Protein AF-0000000073401119 (afdb_homodimer)

InterPro domains:
  IPR003615 HNH nuclease [PF13391] (64-116)

Solvent-accessible surface area (backbone atoms only — not comparable to full-atom values): 19455 Å² total; per-residue (Å²): 120,68,68,62,48,52,55,50,47,50,52,47,48,56,56,62,57,44,30,60,48,47,26,49,52,43,51,62,69,41,68,82,50,68,68,84,44,72,36,33,42,51,47,51,49,51,55,44,48,53,55,39,34,54,54,35,37,60,74,48,66,45,24,15,48,54,76,56,44,67,51,68,92,54,50,35,70,35,54,47,49,47,64,90,75,42,90,43,60,58,57,58,32,25,57,52,31,44,47,36,21,43,40,44,57,37,49,34,43,73,71,5,42,27,49,49,48,80,77,16,42,63,41,73,24,73,76,55,51,69,68,46,38,59,69,65,59,67,51,90,78,37,32,37,69,84,63,48,80,75,29,35,67,28,39,52,47,23,56,73,74,48,34,45,64,63,67,65,67,65,61,61,61,64,64,60,63,71,78,109,120,67,68,62,48,51,54,50,48,48,52,48,49,56,55,61,57,46,28,61,47,47,26,48,52,41,50,62,69,41,68,82,51,66,67,85,44,72,35,32,41,52,46,52,49,50,56,44,47,53,54,40,35,54,52,36,36,61,75,47,66,45,24,15,48,53,78,56,44,65,50,68,92,54,52,34,72,36,52,47,48,48,65,88,74,41,88,43,63,59,55,57,31,25,55,50,30,43,47,36,22,42,40,44,56,38,51,35,42,72,69,6,42,28,47,48,47,80,76,17,42,63,39,73,24,73,77,55,50,68,68,46,38,59,69,67,60,67,53,89,78,37,33,36,68,84,64,49,79,74,28,35,67,28,38,52,47,24,57,72,74,48,34,43,65,64,64,66,68,68,63,62,64,65,62,62,63,69,79,109

Organism: Burkholderia thailandensis (strain ATCC 700388 / DSM 13276 / CCUG 48851 / CIP 106301 / E264) (NCBI:txid271848)

Radius of gyration: 23.49 Å; Cα contacts (8 Å, |Δi|>4): 505; chains: 2; bounding box: 48×77×74 Å

Structure (mmCIF, N/CA/C/O backbone):
data_AF-0000000073401119-model_v1
#
loop_
_entity.id
_entity.type
_entity.pdbx_description
1 polymer 'HNH nuclease domain-containing protein'
#
loop_
_atom_site.group_PDB
_atom_site.id
_atom_site.type_symbol
_atom_site.label_atom_id
_atom_site.label_alt_id
_atom_site.label_comp_id
_atom_site.label_asym_id
_atom_site.label_entity_id
_atom_site.label_seq_id
_atom_site.pdbx_PDB_ins_code
_atom_site.Cartn_x
_atom_site.Cartn_y
_atom_site.Cartn_z
_atom_site.occupancy
_atom_site.B_iso_or_equiv
_atom_site.auth_seq_id
_atom_site.auth_comp_id
_atom_site.auth_asym_id
_atom_site.auth_atom_id
_atom_site.pdbx_PDB_model_num
ATOM 1 N N . MET A 1 1 ? -17.547 -21.125 -34.531 1 36.72 1 MET A N 1
ATOM 2 C CA . MET A 1 1 ? -16.656 -22.031 -33.812 1 36.72 1 MET A CA 1
ATOM 3 C C . MET A 1 1 ? -15.195 -21.594 -33.969 1 36.72 1 MET A C 1
ATOM 5 O O . MET A 1 1 ? -14.391 -21.75 -33.062 1 36.72 1 MET A O 1
ATOM 9 N N . ASP A 1 2 ? -14.789 -21.016 -35.125 1 44.19 2 ASP A N 1
ATOM 10 C CA . ASP A 1 2 ? -13.422 -20.703 -35.531 1 44.19 2 ASP A CA 1
ATOM 11 C C . ASP A 1 2 ? -12.953 -19.391 -34.875 1 44.19 2 ASP A C 1
ATOM 13 O O . ASP A 1 2 ? -11.773 -19.25 -34.562 1 44.19 2 ASP A O 1
ATOM 17 N N . GLN A 1 3 ? -13.859 -18.422 -34.781 1 43.97 3 GLN A N 1
ATOM 18 C CA . GLN A 1 3 ? -13.438 -17.109 -34.281 1 43.97 3 GLN A CA 1
ATOM 19 C C . GLN A 1 3 ? -13.156 -17.172 -32.781 1 43.97 3 GLN A C 1
ATOM 21 O O . GLN A 1 3 ? -12.359 -16.391 -32.25 1 43.97 3 GLN A O 1
ATOM 26 N N . LEU A 1 4 ? -13.898 -18 -32.031 1 45.75 4 LEU A N 1
ATOM 27 C CA . LEU A 1 4 ? -13.664 -18.156 -30.594 1 45.75 4 LEU A CA 1
ATOM 28 C C . LEU A 1 4 ? -12.297 -18.797 -30.328 1 45.75 4 LEU A C 1
ATOM 30 O O . LEU A 1 4 ? -11.594 -18.406 -29.391 1 45.75 4 LEU A O 1
ATOM 34 N N . TYR A 1 5 ? -11.875 -19.719 -31.219 1 39.62 5 TYR A N 1
ATOM 35 C CA . TYR A 1 5 ? -10.57 -20.344 -31.047 1 39.62 5 TYR A CA 1
ATOM 36 C C . TYR A 1 5 ? -9.445 -19.344 -31.266 1 39.62 5 TYR A C 1
ATOM 38 O O . TYR A 1 5 ? -8.453 -19.359 -30.531 1 39.62 5 TYR A O 1
ATOM 46 N N . VAL A 1 6 ? -9.594 -18.406 -32.188 1 42.5 6 VAL A N 1
ATOM 47 C CA . VAL A 1 6 ? -8.516 -17.469 -32.469 1 42.5 6 VAL A CA 1
ATOM 48 C C . VAL A 1 6 ? -8.359 -16.516 -31.266 1 42.5 6 VAL A C 1
ATOM 50 O O . VAL A 1 6 ? -7.246 -16.109 -30.938 1 42.5 6 VAL A O 1
ATOM 53 N N . VAL A 1 7 ? -9.461 -16.125 -30.656 1 42.22 7 VAL A N 1
ATOM 54 C CA . VAL A 1 7 ? -9.359 -15.242 -29.484 1 42.22 7 VAL A CA 1
ATOM 55 C C . VAL A 1 7 ? -8.766 -16.016 -28.312 1 42.22 7 VAL A C 1
ATOM 57 O O . VAL A 1 7 ? -7.941 -15.477 -27.562 1 42.22 7 VAL A O 1
ATOM 60 N N . LEU A 1 8 ? -9.086 -17.266 -28.156 1 44.5 8 LEU A N 1
ATOM 61 C CA . LEU A 1 8 ? -8.477 -18.078 -27.109 1 44.5 8 LEU A CA 1
ATOM 62 C C . LEU A 1 8 ? -6.988 -18.297 -27.375 1 44.5 8 LEU A C 1
ATOM 64 O O . LEU A 1 8 ? -6.176 -18.281 -26.453 1 44.5 8 LEU A O 1
ATOM 68 N N . GLN A 1 9 ? -6.668 -18.562 -28.625 1 41.59 9 GLN A N 1
ATOM 69 C CA . GLN A 1 9 ? -5.258 -18.766 -28.953 1 41.59 9 GLN A CA 1
ATOM 70 C C . GLN A 1 9 ? -4.457 -17.484 -28.781 1 41.59 9 GLN A C 1
ATOM 72 O O . GLN A 1 9 ? -3.287 -17.516 -28.391 1 41.59 9 GLN A O 1
ATOM 77 N N . ARG A 1 10 ? -5.023 -16.344 -29.188 1 39.09 10 ARG A N 1
ATOM 78 C CA . ARG A 1 10 ? -4.293 -15.094 -28.953 1 39.09 10 ARG A CA 1
ATOM 79 C C . ARG A 1 10 ? -4.176 -14.789 -27.469 1 39.09 10 ARG A C 1
ATOM 81 O O . ARG A 1 10 ? -3.203 -14.18 -27.031 1 39.09 10 ARG A O 1
ATOM 88 N N . ALA A 1 11 ? -5.195 -15.094 -26.688 1 40.88 11 ALA A N 1
ATOM 89 C CA . ALA A 1 11 ? -5.098 -14.969 -25.234 1 40.88 11 ALA A CA 1
ATOM 90 C C . ALA A 1 11 ? -4.043 -15.922 -24.688 1 40.88 11 ALA A C 1
ATOM 92 O O . ALA A 1 11 ? -3.287 -15.562 -23.781 1 40.88 11 ALA A O 1
ATOM 93 N N . SER A 1 12 ? -4.043 -17.141 -25.141 1 41.66 12 SER A N 1
ATOM 94 C CA . SER A 1 12 ? -3.002 -18.078 -24.719 1 41.66 12 SER A CA 1
ATOM 95 C C . SER A 1 12 ? -1.634 -17.656 -25.25 1 41.66 12 SER A C 1
ATOM 97 O O . SER A 1 12 ? -0.625 -17.812 -24.547 1 41.66 12 SER A O 1
ATOM 99 N N . ALA A 1 13 ? -1.524 -17.266 -26.516 1 39.38 13 ALA A N 1
ATOM 100 C CA . ALA A 1 13 ? -0.247 -16.844 -27.094 1 39.38 13 ALA A CA 1
ATOM 101 C C . ALA A 1 13 ? 0.264 -15.57 -26.422 1 39.38 13 ALA A C 1
ATOM 103 O O . ALA A 1 13 ? 1.468 -15.422 -26.203 1 39.38 13 ALA A O 1
ATOM 104 N N . ILE A 1 14 ? -0.545 -14.594 -26.219 1 40.41 14 ILE A N 1
ATOM 105 C CA . ILE A 1 14 ? -0.136 -13.406 -25.469 1 40.41 14 ILE A CA 1
ATOM 106 C C . ILE A 1 14 ? 0.198 -13.797 -24.031 1 40.41 14 ILE A C 1
ATOM 108 O O . ILE A 1 14 ? 1.109 -13.227 -23.422 1 40.41 14 ILE A O 1
ATOM 112 N N . ALA A 1 15 ? -0.431 -14.742 -23.406 1 43.03 15 ALA A N 1
ATOM 113 C CA . ALA A 1 15 ? -0.178 -15.227 -22.062 1 43.03 15 ALA A CA 1
ATOM 114 C C . ALA A 1 15 ? 1.21 -15.852 -21.953 1 43.03 15 ALA A C 1
ATOM 116 O O . ALA A 1 15 ? 1.909 -15.664 -20.953 1 43.03 15 ALA A O 1
ATOM 117 N N . ARG A 1 16 ? 1.514 -16.844 -22.781 1 44.09 16 ARG A N 1
ATOM 118 C CA . ARG A 1 16 ? 2.754 -17.609 -22.641 1 44.09 16 ARG A CA 1
ATOM 119 C C . ARG A 1 16 ? 3.949 -16.781 -23.125 1 44.09 16 ARG A C 1
ATOM 121 O O . ARG A 1 16 ? 5.09 -17.078 -22.766 1 44.09 16 ARG A O 1
ATOM 128 N N . THR A 1 17 ? 3.832 -16.062 -24.25 1 46.34 17 THR A N 1
ATOM 129 C CA . THR A 1 17 ? 4.977 -15.391 -24.844 1 46.34 17 THR A CA 1
ATOM 130 C C . THR A 1 17 ? 5.402 -14.195 -24 1 46.34 17 THR A C 1
ATOM 132 O O . THR A 1 17 ? 6.527 -13.703 -24.125 1 46.34 17 THR A O 1
ATOM 135 N N . VAL A 1 18 ? 4.547 -13.672 -23.062 1 50.66 18 VAL A N 1
ATOM 136 C CA . VAL A 1 18 ? 4.723 -12.453 -22.297 1 50.66 18 VAL A CA 1
ATOM 137 C C . VAL A 1 18 ? 5.688 -12.711 -21.141 1 50.66 18 VAL A C 1
ATOM 139 O O . VAL A 1 18 ? 6.551 -11.875 -20.844 1 50.66 18 VAL A O 1
ATOM 142 N N . PRO A 1 19 ? 5.594 -13.922 -20.5 1 54.94 19 PRO A N 1
ATOM 143 C CA . PRO A 1 19 ? 6.508 -14.078 -19.375 1 54.94 19 PRO A CA 1
ATOM 144 C C . PRO A 1 19 ? 7.977 -14.055 -19.781 1 54.94 19 PRO A C 1
ATOM 146 O O . PRO A 1 19 ? 8.797 -13.406 -19.125 1 54.94 19 PRO A O 1
ATOM 149 N N . ASN A 1 20 ? 8.336 -14.688 -20.906 1 63.94 20 ASN A N 1
ATOM 150 C CA . ASN A 1 20 ? 9.734 -14.742 -21.312 1 63.94 20 ASN A CA 1
ATOM 151 C C . ASN A 1 20 ? 10.234 -13.383 -21.797 1 63.94 20 ASN A C 1
ATOM 153 O O . ASN A 1 20 ? 11.367 -12.992 -21.516 1 63.94 20 ASN A O 1
ATOM 157 N N . ARG A 1 21 ? 9.297 -12.648 -22.203 1 79.44 21 ARG A N 1
ATOM 158 C CA . ARG A 1 21 ? 9.695 -11.359 -22.734 1 79.44 21 ARG A CA 1
ATOM 159 C C . ARG A 1 21 ? 9.977 -10.359 -21.625 1 79.44 21 ARG A C 1
ATOM 161 O O . ARG A 1 21 ? 10.969 -9.625 -21.672 1 79.44 21 ARG A O 1
ATOM 168 N N . VAL A 1 22 ? 9.234 -10.422 -20.578 1 89.25 22 VAL A N 1
ATOM 169 C CA . VAL A 1 22 ? 9.414 -9.484 -19.469 1 89.25 22 VAL A CA 1
ATOM 170 C C . VAL A 1 22 ? 10.727 -9.773 -18.75 1 89.25 22 VAL A C 1
ATOM 172 O O . VAL A 1 22 ? 11.484 -8.859 -18.438 1 89.25 22 VAL A O 1
ATOM 175 N N . ALA A 1 23 ? 10.938 -11 -18.578 1 91.25 23 ALA A N 1
ATOM 176 C CA . ALA A 1 23 ? 12.188 -11.391 -17.906 1 91.25 23 ALA A CA 1
ATOM 177 C C . ALA A 1 23 ? 13.398 -11 -18.75 1 91.25 23 ALA A C 1
ATOM 179 O O . ALA A 1 23 ? 14.414 -10.555 -18.203 1 91.25 23 ALA A O 1
ATOM 180 N N . ASP A 1 24 ? 13.273 -11.148 -19.984 1 90.25 24 ASP A N 1
ATOM 181 C CA . ASP A 1 24 ? 14.359 -10.758 -20.875 1 90.25 24 ASP A CA 1
ATOM 182 C C . ASP A 1 24 ? 14.586 -9.25 -20.844 1 90.25 24 ASP A C 1
ATOM 184 O O . ASP A 1 24 ? 15.734 -8.797 -20.781 1 90.25 24 ASP A O 1
ATOM 188 N N . GLN A 1 25 ? 13.539 -8.539 -20.906 1 89.62 25 GLN A N 1
ATOM 189 C CA . GLN A 1 25 ? 13.633 -7.086 -20.797 1 89.62 25 GLN A CA 1
ATOM 190 C C . GLN A 1 25 ? 14.305 -6.676 -19.484 1 89.62 25 GLN A C 1
ATOM 192 O O . GLN A 1 25 ? 15.141 -5.773 -19.469 1 89.62 25 GLN A O 1
ATOM 197 N N . PHE A 1 26 ? 13.953 -7.324 -18.5 1 91.88 26 PHE A N 1
ATOM 198 C CA . PHE A 1 26 ? 14.516 -7.043 -17.188 1 91.88 26 PHE A CA 1
ATOM 199 C C . PHE A 1 26 ? 16 -7.355 -17.156 1 91.88 26 PHE A C 1
ATOM 201 O O . PHE A 1 26 ? 16.797 -6.555 -16.656 1 91.88 26 PHE A O 1
ATOM 208 N N . ARG A 1 27 ? 16.359 -8.469 -17.672 1 91.06 27 ARG A N 1
ATOM 209 C CA . ARG A 1 27 ? 17.766 -8.844 -17.703 1 91.06 27 ARG A CA 1
ATOM 210 C C . ARG A 1 27 ? 18.594 -7.828 -18.5 1 91.06 27 ARG A C 1
ATOM 212 O O . ARG A 1 27 ? 19.688 -7.465 -18.094 1 91.06 27 ARG A O 1
ATOM 219 N N . ARG A 1 28 ? 18.062 -7.367 -19.516 1 90 28 ARG A N 1
ATOM 220 C CA . ARG A 1 28 ? 18.734 -6.344 -20.312 1 90 28 ARG A CA 1
ATOM 221 C C . ARG A 1 28 ? 18.844 -5.039 -19.547 1 90 28 ARG A C 1
ATOM 223 O O . ARG A 1 28 ? 19.891 -4.398 -19.547 1 90 28 ARG A O 1
ATOM 230 N N . ALA A 1 29 ? 17.812 -4.66 -18.875 1 86.75 29 ALA A N 1
ATOM 231 C CA . ALA A 1 29 ? 17.766 -3.398 -18.141 1 86.75 29 ALA A CA 1
ATOM 232 C C . ALA A 1 29 ? 18.734 -3.418 -16.953 1 86.75 29 ALA A C 1
ATOM 234 O O . ALA A 1 29 ? 19.297 -2.387 -16.594 1 86.75 29 ALA A O 1
ATOM 235 N N . LYS A 1 30 ? 18.875 -4.609 -16.406 1 87.25 30 LYS A N 1
ATOM 236 C CA . LYS A 1 30 ? 19.672 -4.645 -15.18 1 87.25 30 LYS A CA 1
ATOM 237 C C . LYS A 1 30 ? 21.141 -4.969 -15.5 1 87.25 30 LYS A C 1
ATOM 239 O O . LYS A 1 30 ? 21.984 -4.922 -14.609 1 87.25 30 LYS A O 1
ATOM 244 N N . LYS A 1 31 ? 21.406 -5.367 -16.656 1 84.81 31 LYS A N 1
ATOM 245 C CA . LYS A 1 31 ? 22.734 -5.805 -17.047 1 84.81 31 LYS A CA 1
ATOM 246 C C . LYS A 1 31 ? 23.797 -4.805 -16.609 1 84.81 31 LYS A C 1
ATOM 248 O O . LYS A 1 31 ? 24.891 -5.195 -16.172 1 84.81 31 LYS A O 1
ATOM 253 N N . HIS A 1 32 ? 23.516 -3.584 -16.562 1 83.12 32 HIS A N 1
ATOM 254 C CA . HIS A 1 32 ? 24.531 -2.59 -16.25 1 83.12 32 HIS A CA 1
ATOM 255 C C . HIS A 1 32 ? 24.328 -2.002 -14.867 1 83.12 32 HIS A C 1
ATOM 257 O O . HIS A 1 32 ? 24.969 -1.015 -14.5 1 83.12 32 HIS A O 1
ATOM 263 N N . LEU A 1 33 ? 23.453 -2.562 -14.141 1 83.06 33 LEU A N 1
ATOM 264 C CA . LEU A 1 33 ? 23.203 -2.062 -12.789 1 83.06 33 LEU A CA 1
ATOM 265 C C . LEU A 1 33 ? 23.922 -2.914 -11.75 1 83.06 33 LEU A C 1
ATOM 267 O O . LEU A 1 33 ? 23.688 -4.121 -11.656 1 83.06 33 LEU A O 1
ATOM 271 N N . PRO A 1 34 ? 24.875 -2.307 -11.102 1 78.88 34 PRO A N 1
ATOM 272 C CA . PRO A 1 34 ? 25.516 -3.08 -10.031 1 78.88 34 PRO A CA 1
ATOM 273 C C . PRO A 1 34 ? 24.516 -3.555 -8.977 1 78.88 34 PRO A C 1
ATOM 275 O O . PRO A 1 34 ? 23.469 -2.938 -8.797 1 78.88 34 PRO A O 1
ATOM 278 N N . GLN A 1 35 ? 24.75 -4.742 -8.367 1 83.06 35 GLN A N 1
ATOM 279 C CA . GLN A 1 35 ? 23.859 -5.328 -7.379 1 83.06 35 GLN A CA 1
ATOM 280 C C . GLN A 1 35 ? 24.609 -5.723 -6.113 1 83.06 35 GLN A C 1
ATOM 282 O O . GLN A 1 35 ? 24.219 -6.664 -5.418 1 83.06 35 GLN A O 1
ATOM 287 N N . THR A 1 36 ? 25.578 -4.98 -5.758 1 84.38 36 THR A N 1
ATOM 288 C CA . THR A 1 36 ? 26.469 -5.359 -4.672 1 84.38 36 THR A CA 1
ATOM 289 C C . THR A 1 36 ? 26.031 -4.715 -3.359 1 84.38 36 THR A C 1
ATOM 291 O O . THR A 1 36 ? 26.219 -5.289 -2.285 1 84.38 36 THR A O 1
ATOM 294 N N . THR A 1 37 ? 25.438 -3.615 -3.492 1 83.44 37 THR A N 1
ATOM 295 C CA . THR A 1 37 ? 25.016 -2.906 -2.287 1 83.44 37 THR A CA 1
ATOM 296 C C . THR A 1 37 ? 23.5 -2.979 -2.115 1 83.44 37 THR A C 1
ATOM 298 O O . THR A 1 37 ? 22.781 -3.316 -3.055 1 83.44 37 THR A O 1
ATOM 301 N N . GLU A 1 38 ? 23.109 -2.709 -0.937 1 82.81 38 GLU A N 1
ATOM 302 C CA . GLU A 1 38 ? 21.688 -2.66 -0.661 1 82.81 38 GLU A CA 1
ATOM 303 C C . GLU A 1 38 ? 20.984 -1.619 -1.532 1 82.81 38 GLU A C 1
ATOM 305 O O . GLU A 1 38 ? 19.891 -1.863 -2.051 1 82.81 38 GLU A O 1
ATOM 310 N N . ALA A 1 39 ? 21.609 -0.519 -1.681 1 82.5 39 ALA A N 1
ATOM 311 C CA . ALA A 1 39 ? 21.047 0.556 -2.498 1 82.5 39 ALA A CA 1
ATOM 312 C C . ALA A 1 39 ? 20.828 0.097 -3.938 1 82.5 39 ALA A C 1
ATOM 314 O O . ALA A 1 39 ? 19.797 0.366 -4.535 1 82.5 39 ALA A O 1
ATOM 315 N N . GLU A 1 40 ? 21.766 -0.552 -4.465 1 84.19 40 GLU A N 1
ATOM 316 C CA . GLU A 1 40 ? 21.688 -1.028 -5.844 1 84.19 40 GLU A CA 1
ATOM 317 C C . GLU A 1 40 ? 20.609 -2.096 -5.996 1 84.19 40 GLU A C 1
ATOM 319 O O . GLU A 1 40 ? 19.891 -2.111 -6.988 1 84.19 40 GLU A O 1
ATOM 324 N N . ARG A 1 41 ? 20.469 -2.889 -5.043 1 87.12 41 ARG A N 1
ATOM 325 C CA . ARG A 1 41 ? 19.438 -3.924 -5.07 1 87.12 41 ARG A CA 1
ATOM 326 C C . ARG A 1 41 ? 18.031 -3.311 -5.066 1 87.12 41 ARG A C 1
ATOM 328 O O . ARG A 1 41 ? 17.125 -3.822 -5.727 1 87.12 41 ARG A O 1
ATOM 335 N N . LEU A 1 42 ? 17.984 -2.262 -4.371 1 86.19 42 LEU A N 1
ATOM 336 C CA . LEU A 1 42 ? 16.703 -1.563 -4.328 1 86.19 42 LEU A CA 1
ATOM 337 C C . LEU A 1 42 ? 16.344 -0.997 -5.699 1 86.19 42 LEU A C 1
ATOM 339 O O . LEU A 1 42 ? 15.188 -1.032 -6.109 1 86.19 42 LEU A O 1
ATOM 343 N N . VAL A 1 43 ? 17.281 -0.51 -6.371 1 86.75 43 VAL A N 1
ATOM 344 C CA . VAL A 1 43 ? 17.047 0.032 -7.707 1 86.75 43 VAL A CA 1
ATOM 345 C C . VAL A 1 43 ? 16.641 -1.092 -8.656 1 86.75 43 VAL A C 1
ATOM 347 O O . VAL A 1 43 ? 15.711 -0.937 -9.445 1 86.75 43 VAL A O 1
ATOM 350 N N . VAL A 1 44 ? 17.359 -2.156 -8.641 1 89.06 44 VAL A N 1
ATOM 351 C CA . VAL A 1 44 ? 17.062 -3.305 -9.492 1 89.06 44 VAL A CA 1
ATOM 352 C C . VAL A 1 44 ? 15.641 -3.793 -9.242 1 89.06 44 VAL A C 1
ATOM 354 O O . VAL A 1 44 ? 14.898 -4.086 -10.18 1 89.06 44 VAL A O 1
ATOM 357 N N . GLN A 1 45 ? 15.273 -3.869 -8 1 89.81 45 GLN A N 1
ATOM 358 C CA . GLN A 1 45 ? 13.922 -4.305 -7.656 1 89.81 45 GLN A CA 1
ATOM 359 C C . GLN A 1 45 ? 12.875 -3.355 -8.227 1 89.81 45 GLN A C 1
ATOM 361 O O . GLN A 1 45 ? 11.82 -3.793 -8.688 1 89.81 45 GLN A O 1
ATOM 366 N N . ARG A 1 46 ? 13.125 -2.094 -8.156 1 88.12 46 ARG A N 1
ATOM 367 C CA . ARG A 1 46 ? 12.188 -1.113 -8.688 1 88.12 46 ARG A CA 1
ATOM 368 C C . ARG A 1 46 ? 12 -1.291 -10.195 1 88.12 46 ARG A C 1
ATOM 370 O O . ARG A 1 46 ? 10.875 -1.256 -10.695 1 88.12 46 ARG A O 1
ATOM 377 N N . VAL A 1 47 ? 13.07 -1.507 -10.93 1 89.31 47 VAL A N 1
ATOM 378 C CA . VAL A 1 47 ? 13.008 -1.729 -12.367 1 89.31 47 VAL A CA 1
ATOM 379 C C . VAL A 1 47 ? 12.18 -2.979 -12.664 1 89.31 47 VAL A C 1
ATOM 381 O O . VAL A 1 47 ? 11.312 -2.959 -13.539 1 89.31 47 VAL A O 1
ATOM 384 N N . GLY A 1 48 ? 12.469 -4.012 -11.977 1 92.56 48 GLY A N 1
ATOM 385 C CA . GLY A 1 48 ? 11.711 -5.246 -12.141 1 92.56 48 GLY A CA 1
ATOM 386 C C . GLY A 1 48 ? 10.234 -5.078 -11.867 1 92.56 48 GLY A C 1
ATOM 387 O O . GLY A 1 48 ? 9.391 -5.594 -12.609 1 92.56 48 GLY A O 1
ATOM 388 N N . GLN A 1 49 ? 9.992 -4.305 -10.773 1 92.81 49 GLN A N 1
ATOM 389 C CA . GLN A 1 49 ? 8.602 -4.09 -10.375 1 92.81 49 GLN A CA 1
ATOM 390 C C . GLN A 1 49 ? 7.828 -3.346 -11.453 1 92.81 49 GLN A C 1
ATOM 392 O O . GLN A 1 49 ? 6.66 -3.65 -11.711 1 92.81 49 GLN A O 1
ATOM 397 N N . ASP A 1 50 ? 8.453 -2.406 -12.109 1 92.69 50 ASP A N 1
ATOM 398 C CA . ASP A 1 50 ? 7.789 -1.642 -13.156 1 92.69 50 ASP A CA 1
ATOM 399 C C . ASP A 1 50 ? 7.418 -2.535 -14.336 1 92.69 50 ASP A C 1
ATOM 401 O O . ASP A 1 50 ? 6.285 -2.5 -14.82 1 92.69 50 ASP A O 1
ATOM 405 N N . LEU A 1 51 ? 8.328 -3.305 -14.797 1 92.62 51 LEU A N 1
ATOM 406 C CA . LEU A 1 51 ? 8.078 -4.234 -15.891 1 92.62 51 LEU A CA 1
ATOM 407 C C . LEU A 1 51 ? 7.027 -5.266 -15.508 1 92.62 51 LEU A C 1
ATOM 409 O O . LEU A 1 51 ? 6.121 -5.559 -16.281 1 92.62 51 LEU A O 1
ATOM 413 N N . TYR A 1 52 ? 7.176 -5.777 -14.32 1 95.31 52 TYR A N 1
ATOM 414 C CA . TYR A 1 52 ? 6.273 -6.773 -13.758 1 95.31 52 TYR A CA 1
ATOM 415 C C . TYR A 1 52 ? 4.855 -6.23 -13.656 1 95.31 52 TYR A C 1
ATOM 417 O O . TYR A 1 52 ? 3.896 -6.906 -14.039 1 95.31 52 TYR A O 1
ATOM 425 N N . ARG A 1 53 ? 4.723 -5.051 -13.18 1 97.06 53 ARG A N 1
ATOM 426 C CA . ARG A 1 53 ? 3.41 -4.426 -13.047 1 97.06 53 ARG A CA 1
ATOM 427 C C . ARG A 1 53 ? 2.746 -4.246 -14.406 1 97.06 53 ARG A C 1
ATOM 429 O O . ARG A 1 53 ? 1.557 -4.531 -14.562 1 97.06 53 ARG A O 1
ATOM 436 N N . SER A 1 54 ? 3.453 -3.768 -15.344 1 95.56 54 SER A N 1
ATOM 437 C CA . SER A 1 54 ? 2.9 -3.58 -16.688 1 95.56 54 SER A CA 1
ATOM 438 C C . SER A 1 54 ? 2.359 -4.891 -17.25 1 95.56 54 SER A C 1
ATOM 440 O O . SER A 1 54 ? 1.251 -4.926 -17.781 1 95.56 54 SER A O 1
ATOM 442 N N . ALA A 1 55 ? 3.104 -5.926 -17.109 1 95.44 55 ALA A N 1
ATOM 443 C CA . ALA A 1 55 ? 2.684 -7.238 -17.594 1 95.44 55 ALA A CA 1
ATOM 444 C C . ALA A 1 55 ? 1.418 -7.707 -16.875 1 95.44 55 ALA A C 1
ATOM 446 O O . ALA A 1 55 ? 0.508 -8.25 -17.5 1 95.44 55 ALA A O 1
ATOM 447 N N . LEU A 1 56 ? 1.33 -7.492 -15.602 1 97 56 LEU A N 1
ATOM 448 C CA . LEU A 1 56 ? 0.168 -7.914 -14.828 1 97 56 LEU A CA 1
ATOM 449 C C . LEU A 1 56 ? -1.062 -7.094 -15.203 1 97 56 LEU A C 1
ATOM 451 O O . LEU A 1 56 ? -2.18 -7.613 -15.219 1 97 56 LEU A O 1
ATOM 455 N N . MET A 1 57 ? -0.851 -5.82 -15.422 1 97.5 57 MET A N 1
ATOM 456 C CA . MET A 1 57 ? -1.948 -4.965 -15.859 1 97.5 57 MET A CA 1
ATOM 457 C C . MET A 1 57 ? -2.582 -5.508 -17.141 1 97.5 57 MET A C 1
ATOM 459 O O . MET A 1 57 ? -3.807 -5.539 -17.266 1 97.5 57 MET A O 1
ATOM 463 N N . ASP A 1 58 ? -1.722 -5.945 -18.016 1 95.75 58 ASP A N 1
ATOM 464 C CA . ASP A 1 58 ? -2.215 -6.523 -19.266 1 95.75 58 ASP A CA 1
ATOM 465 C C . ASP A 1 58 ? -2.916 -7.855 -19.016 1 95.75 58 ASP A C 1
ATOM 467 O O . ASP A 1 58 ? -4.031 -8.078 -19.484 1 95.75 58 ASP A O 1
ATOM 471 N N . TYR A 1 59 ? -2.344 -8.688 -18.234 1 95.75 59 TYR A N 1
ATOM 472 C CA . TYR A 1 59 ? -2.855 -10.031 -18.016 1 95.75 59 TYR A CA 1
ATOM 473 C C . TYR A 1 59 ? -4.223 -9.992 -17.344 1 95.75 59 TYR A C 1
ATOM 475 O O . TYR A 1 59 ? -5.137 -10.719 -17.734 1 95.75 59 TYR A O 1
ATOM 483 N N . TRP A 1 60 ? -4.309 -9.117 -16.406 1 97.25 60 TRP A N 1
ATOM 484 C CA . TRP A 1 60 ? -5.543 -9.055 -15.633 1 97.25 60 TRP A CA 1
ATOM 485 C C . TRP A 1 60 ? -6.449 -7.941 -16.141 1 97.25 60 TRP A C 1
ATOM 487 O O . TRP A 1 60 ? -7.379 -7.523 -15.445 1 97.25 60 TRP A O 1
ATOM 497 N N . GLN A 1 61 ? -6.078 -7.359 -17.234 1 96.69 61 GLN A N 1
ATOM 498 C CA . GLN A 1 61 ? -6.895 -6.395 -17.969 1 96.69 61 GLN A CA 1
ATOM 499 C C . GLN A 1 61 ? -7.18 -5.16 -17.109 1 96.69 61 GLN A C 1
ATOM 501 O O . GLN A 1 61 ? -8.297 -4.637 -17.109 1 96.69 61 GLN A O 1
ATOM 506 N N . GLY A 1 62 ? -6.281 -4.852 -16.297 1 97.5 62 GLY A N 1
ATOM 507 C CA . GLY A 1 62 ? -6.352 -3.611 -15.539 1 97.5 62 GLY A CA 1
ATOM 508 C C . GLY A 1 62 ? -7.371 -3.652 -14.414 1 97.5 62 GLY A C 1
ATOM 509 O O . GLY A 1 62 ? -7.93 -2.621 -14.039 1 97.5 62 GLY A O 1
ATOM 510 N N . ARG A 1 63 ? -7.648 -4.852 -13.938 1 98 63 ARG A N 1
ATOM 511 C CA . ARG A 1 63 ? -8.641 -4.984 -12.875 1 98 63 ARG A CA 1
ATOM 512 C C . ARG A 1 63 ? -8.125 -5.867 -11.75 1 98 63 ARG A C 1
ATOM 514 O O . ARG A 1 63 ? -7.43 -6.855 -11.992 1 98 63 ARG A O 1
ATOM 521 N N . CYS A 1 64 ? -8.484 -5.473 -10.57 1 98.5 64 CYS A N 1
ATOM 522 C CA . CYS A 1 64 ? -8.25 -6.395 -9.461 1 98.5 64 CYS A CA 1
ATOM 523 C C . CYS A 1 64 ? -8.945 -7.727 -9.703 1 98.5 64 CYS A C 1
ATOM 525 O O . CYS A 1 64 ? -10.156 -7.766 -9.945 1 98.5 64 CYS A O 1
ATOM 527 N N . CYS A 1 65 ? -8.273 -8.797 -9.539 1 98.31 65 CYS A N 1
ATOM 528 C CA . CYS A 1 65 ? -8.828 -10.102 -9.891 1 98.31 65 CYS A CA 1
ATOM 529 C C . CYS A 1 65 ? -9.719 -10.633 -8.773 1 98.31 65 CYS A C 1
ATOM 531 O O . CYS A 1 65 ? -10.336 -11.688 -8.922 1 98.31 65 CYS A O 1
ATOM 533 N N . VAL A 1 66 ? -9.859 -9.891 -7.637 1 98.38 66 VAL A N 1
ATOM 534 C CA . VAL A 1 66 ? -10.688 -10.32 -6.512 1 98.38 66 VAL A CA 1
ATOM 535 C C . VAL A 1 66 ? -11.922 -9.43 -6.418 1 98.38 66 VAL A C 1
ATOM 537 O O . VAL A 1 66 ? -13.055 -9.922 -6.426 1 98.38 66 VAL A O 1
ATOM 540 N N . THR A 1 67 ? -11.711 -8.125 -6.449 1 97.62 67 THR A N 1
ATOM 541 C CA . THR A 1 67 ? -12.805 -7.207 -6.148 1 97.62 67 THR A CA 1
ATOM 542 C C . THR A 1 67 ? -13.375 -6.609 -7.434 1 97.62 67 THR A C 1
ATOM 544 O O . THR A 1 67 ? -14.477 -6.051 -7.426 1 97.62 67 THR A O 1
ATOM 547 N N . GLY A 1 68 ? -12.57 -6.609 -8.508 1 97.44 68 GLY A N 1
ATOM 548 C CA . GLY A 1 68 ? -12.977 -5.984 -9.75 1 97.44 68 GLY A CA 1
ATOM 549 C C . GLY A 1 68 ? -12.617 -4.516 -9.828 1 97.44 68 GLY A C 1
ATOM 550 O O . GLY A 1 68 ? -12.914 -3.848 -10.82 1 97.44 68 GLY A O 1
ATOM 551 N N . LEU A 1 69 ? -11.938 -3.959 -8.828 1 98.31 69 LEU A N 1
ATOM 552 C CA . LEU A 1 69 ? -11.492 -2.568 -8.859 1 98.31 69 LEU A CA 1
ATOM 553 C C . LEU A 1 69 ? -10.75 -2.26 -10.156 1 98.31 69 LEU A C 1
ATOM 555 O O . LEU A 1 69 ? -9.844 -2.996 -10.547 1 98.31 69 LEU A O 1
ATOM 559 N N . ALA A 1 70 ? -11.188 -1.193 -10.805 1 98.12 70 ALA A N 1
ATOM 560 C CA . ALA A 1 70 ? -10.625 -0.853 -12.109 1 98.12 70 ALA A CA 1
ATOM 561 C C . ALA A 1 70 ? -10.125 0.589 -12.133 1 98.12 70 ALA A C 1
ATOM 563 O O . ALA A 1 70 ? -10.477 1.359 -13.031 1 98.12 70 ALA A O 1
ATOM 564 N N . VAL A 1 71 ? -9.367 0.978 -11.211 1 98.19 71 VAL A N 1
ATOM 565 C CA . VAL A 1 71 ? -8.641 2.24 -11.148 1 98.19 71 VAL A CA 1
ATOM 566 C C . VAL A 1 71 ? -7.137 1.968 -11.148 1 98.19 71 VAL A C 1
ATOM 568 O O . VAL A 1 71 ? -6.555 1.659 -10.109 1 98.19 71 VAL A O 1
ATOM 571 N N . PRO A 1 72 ? -6.488 2.104 -12.266 1 97.81 72 PRO A N 1
ATOM 572 C CA . PRO A 1 72 ? -5.113 1.629 -12.445 1 97.81 72 PRO A CA 1
ATOM 573 C C . PRO A 1 72 ? -4.168 2.129 -11.359 1 97.81 72 PRO A C 1
ATOM 575 O O . PRO A 1 72 ? -3.371 1.353 -10.82 1 97.81 72 PRO A O 1
ATOM 578 N N . GLY A 1 73 ? -4.289 3.383 -11.016 1 97.06 73 GLY A N 1
ATOM 579 C CA . GLY A 1 73 ? -3.383 3.967 -10.039 1 97.06 73 GLY A CA 1
ATOM 580 C C . GLY A 1 73 ? -3.516 3.35 -8.656 1 97.06 73 GLY A C 1
ATOM 581 O O . GLY A 1 73 ? -2.613 3.473 -7.824 1 97.06 73 GLY A O 1
ATOM 582 N N . LEU A 1 74 ? -4.578 2.627 -8.367 1 98.5 74 LEU A N 1
ATOM 583 C CA . LEU A 1 74 ? -4.832 2.068 -7.043 1 98.5 74 LEU A CA 1
ATOM 584 C C . LEU A 1 74 ? -4.496 0.582 -7.008 1 98.5 74 LEU A C 1
ATOM 586 O O . LEU A 1 74 ? -4.465 -0.027 -5.938 1 98.5 74 LEU A O 1
ATOM 590 N N . LEU A 1 75 ? -4.223 0.036 -8.164 1 98.69 75 LEU A N 1
ATOM 591 C CA . LEU A 1 75 ? -3.971 -1.399 -8.242 1 98.69 75 LEU A CA 1
ATOM 592 C C . LEU A 1 75 ? -2.523 -1.716 -7.879 1 98.69 75 LEU A C 1
ATOM 594 O O . LEU A 1 75 ? -1.624 -0.911 -8.133 1 98.69 75 LEU A O 1
ATOM 598 N N . ARG A 1 76 ? -2.352 -2.879 -7.281 1 98.5 76 ARG A N 1
ATOM 599 C CA . ARG A 1 76 ? -1.044 -3.367 -6.855 1 98.5 76 ARG A CA 1
ATOM 600 C C . ARG A 1 76 ? -0.685 -4.664 -7.57 1 98.5 76 ARG A C 1
ATOM 602 O O . ARG A 1 76 ? -1.511 -5.574 -7.672 1 98.5 76 ARG A O 1
ATOM 609 N N . ALA A 1 77 ? 0.49 -4.641 -8.125 1 98.12 77 ALA A N 1
ATOM 610 C CA . ALA A 1 77 ? 1.06 -5.895 -8.617 1 98.12 77 ALA A CA 1
ATOM 611 C C . ALA A 1 77 ? 1.601 -6.738 -7.469 1 98.12 77 ALA A C 1
ATOM 613 O O . ALA A 1 77 ? 2.643 -6.418 -6.891 1 98.12 77 ALA A O 1
ATOM 614 N N . SER A 1 78 ? 0.959 -7.805 -7.172 1 98.31 78 SER A N 1
ATOM 615 C CA . SER A 1 78 ? 1.245 -8.602 -5.98 1 98.31 78 SER A CA 1
ATOM 616 C C . SER A 1 78 ? 1.894 -9.93 -6.344 1 98.31 78 SER A C 1
ATOM 618 O O . SER A 1 78 ? 1.358 -10.688 -7.16 1 98.31 78 SER A O 1
ATOM 620 N N . HIS A 1 79 ? 3.041 -10.164 -5.809 1 98.25 79 HIS A N 1
ATOM 621 C CA . HIS A 1 79 ? 3.68 -11.461 -6 1 98.25 79 HIS A CA 1
ATOM 622 C C . HIS A 1 79 ? 3.023 -12.531 -5.133 1 98.25 79 HIS A C 1
ATOM 624 O O . HIS A 1 79 ? 2.82 -12.328 -3.936 1 98.25 79 HIS A O 1
ATOM 630 N N . ILE A 1 80 ? 2.713 -13.648 -5.742 1 98.69 80 ILE A N 1
ATOM 631 C CA . ILE A 1 80 ? 2.223 -14.781 -4.969 1 98.69 80 ILE A CA 1
ATOM 632 C C . ILE A 1 80 ? 3.361 -15.367 -4.137 1 98.69 80 ILE A C 1
ATOM 634 O O . ILE A 1 80 ? 3.238 -15.508 -2.918 1 98.69 80 ILE A O 1
ATOM 638 N N . LYS A 1 81 ? 4.375 -15.773 -4.816 1 98.44 81 LYS A N 1
ATOM 639 C CA . LYS A 1 81 ? 5.652 -16.047 -4.164 1 98.44 81 LYS A CA 1
ATOM 640 C C . LYS A 1 81 ? 6.508 -14.781 -4.086 1 98.44 81 LYS A C 1
ATOM 642 O O . LYS A 1 81 ? 6.855 -14.195 -5.113 1 98.44 81 LYS A O 1
ATOM 647 N N . PRO A 1 82 ? 6.879 -14.398 -2.879 1 97.88 82 PRO A N 1
ATOM 648 C CA . PRO A 1 82 ? 7.59 -13.133 -2.711 1 97.88 82 PRO A CA 1
ATOM 649 C C . PRO A 1 82 ? 8.867 -13.055 -3.551 1 97.88 82 PRO A C 1
ATOM 651 O O . PRO A 1 82 ? 9.586 -14.047 -3.678 1 97.88 82 PRO A O 1
ATOM 654 N N . TRP A 1 83 ? 9.148 -11.859 -4.023 1 94.44 83 TRP A N 1
ATOM 655 C CA . TRP A 1 83 ? 10.281 -11.547 -4.883 1 94.44 83 TRP A CA 1
ATOM 656 C C . TRP A 1 83 ? 11.578 -12.117 -4.305 1 94.44 83 TRP A C 1
ATOM 658 O O . TRP A 1 83 ? 12.336 -12.781 -5.008 1 94.44 83 TRP A O 1
ATOM 668 N N . ALA A 1 84 ? 11.766 -11.883 -3.016 1 93.31 84 ALA A N 1
ATOM 669 C CA . ALA A 1 84 ? 13.023 -12.242 -2.357 1 93.31 84 ALA A CA 1
ATOM 670 C C . ALA A 1 84 ? 13.164 -13.758 -2.242 1 93.31 84 ALA A C 1
ATOM 672 O O . ALA A 1 84 ? 14.258 -14.273 -2.033 1 93.31 84 ALA A O 1
ATOM 673 N N . LYS A 1 85 ? 12.094 -14.484 -2.355 1 97.12 85 LYS A N 1
ATOM 674 C CA . LYS A 1 85 ? 12.109 -15.938 -2.189 1 97.12 85 LYS A CA 1
ATOM 675 C C . LYS A 1 85 ? 12.141 -16.641 -3.541 1 97.12 85 LYS A C 1
ATOM 677 O O . LYS A 1 85 ? 12.234 -17.875 -3.604 1 97.12 85 LYS A O 1
ATOM 682 N N . CYS A 1 86 ? 12.039 -15.891 -4.594 1 96.38 86 CYS A N 1
ATOM 683 C CA . CYS A 1 86 ? 12.164 -16.453 -5.934 1 96.38 86 CYS A CA 1
ATOM 684 C C . CYS A 1 86 ? 13.609 -16.859 -6.223 1 96.38 86 CYS A C 1
ATOM 686 O O . CYS A 1 86 ? 14.539 -16.188 -5.773 1 96.38 86 CYS A O 1
ATOM 688 N N . GLN A 1 87 ? 13.742 -17.828 -7.059 1 95.56 87 GLN A N 1
ATOM 689 C CA . GLN A 1 87 ? 15.062 -18.406 -7.285 1 95.56 87 GLN A CA 1
ATOM 690 C C . GLN A 1 87 ? 15.68 -17.891 -8.586 1 95.56 87 GLN A C 1
ATOM 692 O O . GLN A 1 87 ? 16.828 -18.188 -8.891 1 95.56 87 GLN A O 1
ATOM 697 N N . SER A 1 88 ? 14.953 -17.203 -9.406 1 94.75 88 SER A N 1
ATOM 698 C CA . SER A 1 88 ? 15.445 -16.703 -10.688 1 94.75 88 SER A CA 1
ATOM 699 C C . SER A 1 88 ? 14.656 -15.484 -11.141 1 94.75 88 SER A C 1
ATOM 701 O O . SER A 1 88 ? 13.555 -15.227 -10.641 1 94.75 88 SER A O 1
ATOM 703 N N . ASP A 1 89 ? 15.188 -14.789 -12.07 1 92.56 89 ASP A N 1
ATOM 704 C CA . ASP A 1 89 ? 14.5 -13.648 -12.672 1 92.56 89 ASP A CA 1
ATOM 705 C C . ASP A 1 89 ? 13.234 -14.094 -13.398 1 92.56 89 ASP A C 1
ATOM 707 O O . ASP A 1 89 ? 12.234 -13.375 -13.406 1 92.56 89 ASP A O 1
ATOM 711 N N . ASP A 1 90 ? 13.312 -15.234 -14.031 1 94.44 90 ASP A N 1
ATOM 712 C CA . ASP A 1 90 ? 12.133 -15.773 -14.695 1 94.44 90 ASP A CA 1
ATOM 713 C C . ASP A 1 90 ? 10.977 -15.961 -13.711 1 94.44 90 ASP A C 1
ATOM 715 O O . ASP A 1 90 ? 9.828 -15.633 -14.023 1 94.44 90 ASP A O 1
ATOM 719 N N . GLU A 1 91 ? 11.312 -16.438 -12.555 1 95.75 91 GLU A N 1
ATOM 720 C CA . GLU A 1 91 ? 10.297 -16.625 -11.516 1 95.75 91 GLU A CA 1
ATOM 721 C C . GLU A 1 91 ? 9.781 -15.273 -11.008 1 95.75 91 GLU A C 1
ATOM 723 O O . GLU A 1 91 ? 8.578 -15.094 -10.836 1 95.75 91 GLU A O 1
ATOM 728 N N . ARG A 1 92 ? 10.68 -14.359 -10.797 1 96 92 ARG A N 1
ATOM 729 C CA . ARG A 1 92 ? 10.336 -13.039 -10.289 1 96 92 ARG A CA 1
ATOM 730 C C . ARG A 1 92 ? 9.398 -12.305 -11.25 1 96 92 ARG A C 1
ATOM 732 O O . ARG A 1 92 ? 8.508 -11.57 -10.82 1 96 92 ARG A O 1
ATOM 739 N N . LEU A 1 93 ? 9.562 -12.578 -12.5 1 95.88 93 LEU A N 1
ATOM 740 C CA . LEU A 1 93 ? 8.844 -11.773 -13.477 1 95.88 93 LEU A CA 1
ATOM 741 C C . LEU A 1 93 ? 7.789 -12.609 -14.195 1 95.88 93 LEU A C 1
ATOM 743 O O . LEU A 1 93 ? 7.25 -12.188 -15.227 1 95.88 93 LEU A O 1
ATOM 747 N N . ASP A 1 94 ? 7.547 -13.805 -13.695 1 96 94 ASP A N 1
ATOM 748 C CA . ASP A 1 94 ? 6.492 -14.664 -14.227 1 96 94 ASP A CA 1
ATOM 749 C C . ASP A 1 94 ? 5.109 -14.07 -13.945 1 96 94 ASP A C 1
ATOM 751 O O . ASP A 1 94 ? 4.758 -13.844 -12.781 1 96 94 ASP A O 1
ATOM 755 N N . VAL A 1 95 ? 4.355 -13.844 -14.922 1 96.25 95 VAL A N 1
ATOM 756 C CA . VAL A 1 95 ? 3.031 -13.258 -14.781 1 96.25 95 VAL A CA 1
ATOM 757 C C . VAL A 1 95 ? 2.141 -14.172 -13.953 1 96.25 95 VAL A C 1
ATOM 759 O O . VAL A 1 95 ? 1.231 -13.703 -13.258 1 96.25 95 VAL A O 1
ATOM 762 N N . PHE A 1 96 ? 2.396 -15.438 -13.922 1 97.25 96 PHE A N 1
ATOM 763 C CA . PHE A 1 96 ? 1.578 -16.375 -13.172 1 97.25 96 PHE A CA 1
ATOM 764 C 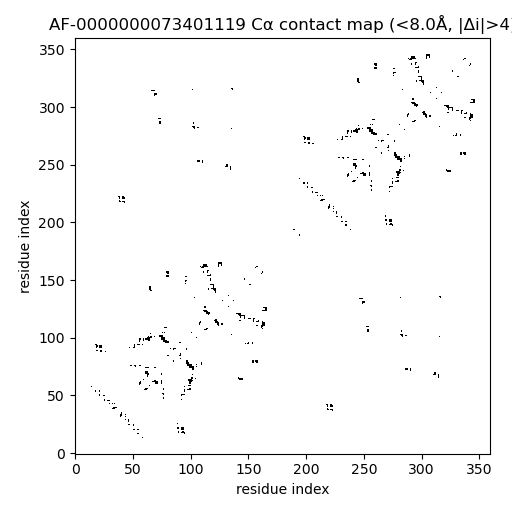C . PHE A 1 96 ? 1.97 -16.391 -11.703 1 97.25 96 PHE A C 1
ATOM 766 O O . PHE A 1 96 ? 1.254 -16.953 -10.867 1 97.25 96 PHE A O 1
ATOM 773 N N . ASN A 1 97 ? 3.07 -15.797 -11.375 1 97.81 97 ASN A N 1
ATOM 774 C CA . ASN A 1 97 ? 3.41 -15.539 -9.984 1 97.81 97 ASN A CA 1
ATOM 775 C C . ASN A 1 97 ? 2.809 -14.219 -9.5 1 97.81 97 ASN A C 1
ATOM 777 O O . ASN A 1 97 ? 3.395 -13.539 -8.656 1 97.81 97 ASN A O 1
ATOM 781 N N . GLY A 1 98 ? 1.738 -13.812 -10.086 1 97.88 98 GLY A N 1
ATOM 782 C CA . GLY A 1 98 ? 1.279 -12.484 -9.711 1 97.88 98 GLY A CA 1
ATOM 783 C C . GLY A 1 98 ? -0.226 -12.328 -9.805 1 97.88 98 GLY A C 1
ATOM 784 O O . GLY A 1 98 ? -0.869 -12.953 -10.656 1 97.88 98 GLY A O 1
ATOM 785 N N . PHE A 1 99 ? -0.739 -11.516 -8.992 1 98.31 99 PHE A N 1
ATOM 786 C CA . PHE A 1 99 ? -2.113 -11.031 -9.008 1 98.31 99 PHE A CA 1
ATOM 787 C C . PHE A 1 99 ? -2.146 -9.508 -9.047 1 98.31 99 PHE A C 1
ATOM 789 O O . PHE A 1 99 ? -1.239 -8.844 -8.531 1 98.31 99 PHE A O 1
ATOM 796 N N . LEU A 1 100 ? -3.059 -9 -9.758 1 98.12 100 LEU A N 1
ATOM 797 C CA . LEU A 1 100 ? -3.381 -7.578 -9.648 1 98.12 100 LEU A CA 1
ATOM 798 C C . LEU A 1 100 ? -4.477 -7.348 -8.609 1 98.12 100 LEU A C 1
ATOM 800 O O . LEU A 1 100 ? -5.605 -7.812 -8.781 1 98.12 100 LEU A O 1
ATOM 804 N N . LEU A 1 101 ? -4.133 -6.613 -7.52 1 98.69 101 LEU A N 1
ATOM 805 C CA . LEU A 1 101 ? -5.02 -6.594 -6.363 1 98.69 101 LEU A CA 1
ATOM 806 C C . LEU A 1 101 ? -5.301 -5.16 -5.922 1 98.69 101 LEU A C 1
ATOM 808 O O . LEU A 1 101 ? -4.5 -4.258 -6.18 1 98.69 101 LEU A O 1
ATOM 812 N N . ALA A 1 102 ? -6.48 -4.988 -5.355 1 98.75 102 ALA A N 1
ATOM 813 C CA . ALA A 1 102 ? -6.746 -3.758 -4.613 1 98.75 102 ALA A CA 1
ATOM 814 C C . ALA A 1 102 ? -5.785 -3.611 -3.436 1 98.75 102 ALA A C 1
ATOM 816 O O . ALA A 1 102 ? -5.215 -4.598 -2.965 1 98.75 102 ALA A O 1
ATOM 817 N N . PRO A 1 103 ? -5.621 -2.398 -2.947 1 98.81 103 PRO A N 1
ATOM 818 C CA . PRO A 1 103 ? -4.586 -2.158 -1.939 1 98.81 103 PRO A CA 1
ATOM 819 C C . PRO A 1 103 ? -4.789 -2.99 -0.675 1 98.81 103 PRO A C 1
ATOM 821 O O . PRO A 1 103 ? -3.83 -3.559 -0.145 1 98.81 103 PRO A O 1
ATOM 824 N N . HIS A 1 104 ? -5.992 -3.031 -0.169 1 98.81 104 HIS A N 1
ATOM 825 C CA . HIS A 1 104 ? -6.238 -3.76 1.071 1 98.81 104 HIS A CA 1
ATOM 826 C C . HIS A 1 104 ? -6.152 -5.266 0.853 1 98.81 104 HIS A C 1
ATOM 828 O O . HIS A 1 104 ? -5.676 -5.996 1.723 1 98.81 104 HIS A O 1
ATOM 834 N N . VAL A 1 105 ? -6.531 -5.762 -0.324 1 98.69 105 VAL A N 1
ATOM 835 C CA . VAL A 1 105 ? -6.402 -7.18 -0.641 1 98.69 105 VAL A CA 1
ATOM 836 C C . VAL A 1 105 ? -4.926 -7.559 -0.731 1 98.69 105 VAL A C 1
ATOM 838 O O . VAL A 1 105 ? -4.504 -8.586 -0.193 1 98.69 105 VAL A O 1
ATOM 841 N N . ASP A 1 106 ? -4.234 -6.707 -1.386 1 98.75 106 ASP A N 1
ATOM 842 C CA . ASP A 1 106 ? -2.795 -6.922 -1.511 1 98.75 106 ASP A CA 1
ATOM 843 C C . ASP A 1 106 ? -2.129 -6.992 -0.139 1 98.75 106 ASP A C 1
ATOM 845 O O . ASP A 1 106 ? -1.312 -7.879 0.116 1 98.75 106 ASP A O 1
ATOM 849 N N . ALA A 1 107 ? -2.414 -6.047 0.715 1 98.75 107 ALA A N 1
ATOM 850 C CA . ALA A 1 107 ? -1.818 -6.02 2.049 1 98.75 107 ALA A CA 1
ATOM 851 C C . ALA A 1 107 ? -2.141 -7.297 2.822 1 98.75 107 ALA A C 1
ATOM 853 O O . ALA A 1 107 ? -1.262 -7.883 3.459 1 98.75 107 ALA A O 1
ATOM 854 N N . LEU A 1 108 ? -3.387 -7.703 2.768 1 98.81 108 LEU A N 1
ATOM 855 C CA . LEU A 1 108 ? -3.826 -8.914 3.451 1 98.81 108 LEU A CA 1
ATOM 856 C C . LEU A 1 108 ? -3.098 -10.141 2.91 1 98.81 108 LEU A C 1
ATOM 858 O O . LEU A 1 108 ? -2.676 -11.008 3.678 1 98.81 108 LEU A O 1
ATOM 862 N N . PHE A 1 109 ? -3.002 -10.195 1.596 1 98.75 109 PHE A N 1
ATOM 863 C CA . PHE A 1 109 ? -2.391 -11.336 0.927 1 98.75 109 PHE A CA 1
ATOM 864 C C . PHE A 1 109 ? -0.888 -11.375 1.18 1 98.75 109 PHE A C 1
ATOM 866 O O . PHE A 1 109 ? -0.338 -12.422 1.531 1 98.75 109 PHE A O 1
ATOM 873 N N . ASP A 1 110 ? -0.278 -10.234 1.106 1 98 110 ASP A N 1
ATOM 874 C CA . ASP A 1 110 ? 1.164 -10.094 1.292 1 98 110 ASP 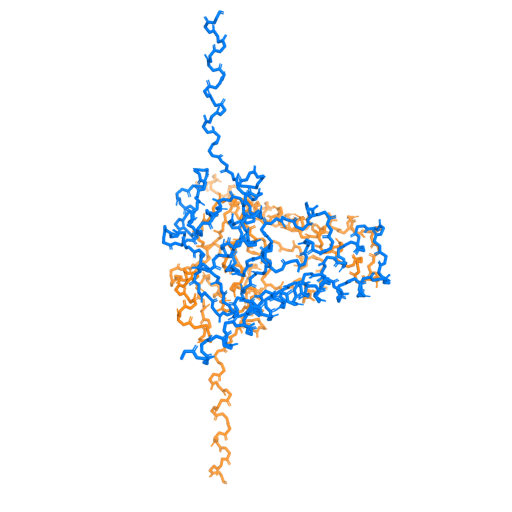A CA 1
ATOM 875 C C . ASP A 1 110 ? 1.573 -10.477 2.713 1 98 110 ASP A C 1
ATOM 877 O O . ASP A 1 110 ? 2.625 -11.094 2.916 1 98 110 ASP A O 1
ATOM 881 N N . ASP A 1 111 ? 0.783 -10.125 3.621 1 97.56 111 ASP A N 1
ATOM 882 C CA . ASP A 1 111 ? 1.125 -10.367 5.02 1 97.56 111 ASP A CA 1
ATOM 883 C C . ASP A 1 111 ? 0.542 -11.695 5.504 1 97.56 111 ASP A C 1
ATOM 885 O O . ASP A 1 111 ? 0.563 -11.992 6.703 1 97.56 111 ASP A O 1
ATOM 889 N N . GLY A 1 112 ? -0.085 -12.43 4.668 1 98.38 112 GLY A N 1
ATOM 890 C CA . GLY A 1 112 ? -0.479 -13.805 4.934 1 98.38 112 GLY A CA 1
ATOM 891 C C . GLY A 1 112 ? -1.78 -13.914 5.703 1 98.38 112 GLY A C 1
ATOM 892 O O . GLY A 1 112 ? -2.074 -14.953 6.289 1 98.38 112 GLY A O 1
ATOM 893 N N . TRP A 1 113 ? -2.52 -12.883 5.723 1 98.44 113 TRP A N 1
ATOM 894 C CA . TRP A 1 113 ? -3.791 -12.93 6.438 1 98.44 113 TRP A CA 1
ATOM 895 C C . TRP A 1 113 ? -4.852 -13.648 5.613 1 98.44 113 TRP A C 1
ATOM 897 O O . TRP A 1 113 ? -5.844 -14.141 6.156 1 98.44 113 TRP A O 1
ATOM 907 N N . ILE A 1 114 ? -4.633 -13.617 4.262 1 98.5 114 ILE A N 1
ATOM 908 C CA . ILE A 1 114 ? -5.516 -14.359 3.373 1 98.5 114 ILE A CA 1
ATOM 909 C C . ILE A 1 114 ? -4.68 -15.141 2.357 1 98.5 114 ILE A C 1
ATOM 911 O O . ILE A 1 114 ? -3.496 -14.852 2.166 1 98.5 114 ILE A O 1
ATOM 915 N N . SER A 1 115 ? -5.266 -16.062 1.796 1 98.75 115 SER A N 1
ATOM 916 C CA . SER A 1 115 ? -4.777 -16.812 0.643 1 98.75 115 SER A CA 1
ATOM 917 C C . SER A 1 115 ? -5.934 -17.328 -0.212 1 98.75 115 SER A C 1
ATOM 919 O O . SER A 1 115 ? -7.086 -16.953 0.01 1 98.75 115 SER A O 1
ATOM 921 N N . PHE A 1 116 ? -5.605 -18.016 -1.197 1 98.62 116 PHE A N 1
ATOM 922 C CA . PHE A 1 116 ? -6.617 -18.578 -2.086 1 98.62 116 PHE A CA 1
ATOM 923 C C . PHE A 1 116 ? -6.324 -20.047 -2.391 1 98.62 116 PHE A C 1
ATOM 925 O O . PHE A 1 116 ? -5.164 -20.438 -2.463 1 98.62 116 PHE A O 1
ATOM 932 N N . SER A 1 117 ? -7.367 -20.797 -2.555 1 98.31 117 SER A N 1
ATOM 933 C CA . SER A 1 117 ? -7.234 -22.188 -2.967 1 98.31 117 SER A CA 1
ATOM 934 C C . SER A 1 117 ? -6.797 -22.297 -4.422 1 98.31 117 SER A C 1
ATOM 936 O O . SER A 1 117 ? -6.688 -21.297 -5.121 1 98.31 117 SER A O 1
ATOM 938 N N . ASP A 1 118 ? -6.555 -23.562 -4.883 1 98.06 118 ASP A N 1
ATOM 939 C CA . ASP A 1 118 ? -6.164 -23.797 -6.27 1 98.06 118 ASP A CA 1
ATOM 940 C C . ASP A 1 118 ? -7.281 -23.406 -7.23 1 98.06 118 ASP A C 1
ATOM 942 O O . ASP A 1 118 ? -7.043 -23.219 -8.422 1 98.06 118 ASP A O 1
ATOM 946 N N . GLN A 1 119 ? -8.508 -23.328 -6.676 1 96.94 119 GLN A N 1
ATOM 947 C CA . GLN A 1 119 ? -9.656 -22.953 -7.5 1 96.94 119 GLN A CA 1
ATOM 948 C C . GLN A 1 119 ? -9.969 -21.469 -7.359 1 96.94 119 GLN A C 1
ATOM 950 O O . GLN A 1 119 ? -10.891 -20.953 -8.008 1 96.94 119 GLN A O 1
ATOM 955 N N . GLY A 1 120 ? -9.266 -20.781 -6.48 1 98.31 120 GLY A N 1
ATOM 956 C CA . GLY A 1 120 ? -9.406 -19.328 -6.375 1 98.31 120 GLY A CA 1
ATOM 957 C C . GLY A 1 120 ? -10.281 -18.906 -5.211 1 98.31 120 GLY A C 1
ATOM 958 O O . GLY A 1 120 ? -10.539 -17.703 -5.027 1 98.31 120 GLY A O 1
ATOM 959 N N . SER A 1 121 ? -10.68 -19.891 -4.398 1 98.19 121 SER A N 1
ATOM 960 C CA . SER A 1 121 ? -11.531 -19.547 -3.262 1 98.19 121 SER A CA 1
ATOM 961 C C . SER A 1 121 ? -10.719 -18.922 -2.131 1 98.19 121 SER A C 1
ATOM 963 O O . SER A 1 121 ? -9.602 -19.359 -1.847 1 98.19 121 SER A O 1
ATOM 965 N N . LEU A 1 122 ? -11.344 -18.062 -1.444 1 98.5 122 LEU A N 1
ATOM 966 C CA . LEU A 1 122 ? -10.695 -17.297 -0.389 1 98.5 122 LEU A CA 1
ATOM 967 C C . LEU A 1 122 ? -10.422 -18.172 0.831 1 98.5 122 LEU A C 1
ATOM 969 O O . LEU A 1 122 ? -11.281 -18.969 1.229 1 98.5 122 LEU A O 1
ATOM 973 N N . LEU A 1 123 ? -9.258 -18.047 1.355 1 98.19 123 LEU A N 1
ATOM 974 C CA . LEU A 1 123 ? -8.883 -18.531 2.672 1 98.19 123 LEU A CA 1
ATOM 975 C C . LEU A 1 123 ? -8.523 -17.391 3.607 1 98.19 123 LEU A C 1
ATOM 977 O O . LEU A 1 123 ? -7.738 -16.516 3.242 1 98.19 123 LEU A O 1
ATOM 981 N N . VAL A 1 124 ? -9.07 -17.406 4.809 1 98.12 124 VAL A N 1
ATOM 982 C CA . VAL A 1 124 ? -8.797 -16.328 5.77 1 98.12 124 VAL A CA 1
ATOM 983 C C . VAL A 1 124 ? -8.164 -16.922 7.027 1 98.12 124 VAL A C 1
ATOM 985 O O . VAL A 1 124 ? -8.648 -17.938 7.555 1 98.12 124 VAL A O 1
ATOM 988 N N . SER A 1 125 ? -7.133 -16.297 7.434 1 97.94 125 SER A N 1
ATOM 989 C CA . SER A 1 125 ? -6.488 -16.734 8.664 1 97.94 125 SER A CA 1
ATOM 990 C C . SER A 1 125 ? -7.395 -16.516 9.875 1 97.94 125 SER A C 1
ATOM 992 O O . SER A 1 125 ? -7.996 -15.453 10.023 1 97.94 125 SER A O 1
ATOM 994 N N . ASP A 1 126 ? -7.332 -17.422 10.766 1 95.38 126 ASP A N 1
ATOM 995 C CA . ASP A 1 126 ? -8.109 -17.312 12 1 95.38 126 ASP A CA 1
ATOM 996 C C . ASP A 1 126 ? -7.512 -16.266 12.93 1 95.38 126 ASP A C 1
ATOM 998 O O . ASP A 1 126 ? -8.18 -15.797 13.859 1 95.38 126 ASP A O 1
ATOM 1002 N N . ALA A 1 127 ? -6.305 -15.93 12.648 1 95.62 127 ALA A N 1
ATOM 1003 C CA . ALA A 1 127 ? -5.625 -14.961 13.5 1 95.62 127 ALA A CA 1
ATOM 1004 C C . ALA A 1 127 ? -6.062 -13.531 13.164 1 95.62 127 ALA A C 1
ATOM 1006 O O . ALA A 1 127 ? -5.797 -12.602 13.93 1 95.62 127 ALA A O 1
ATOM 1007 N N . LEU A 1 128 ? -6.688 -13.359 12.031 1 97.12 128 LEU A N 1
ATOM 1008 C CA . LEU A 1 128 ? -7.184 -12.031 11.68 1 97.12 128 LEU A CA 1
ATOM 1009 C C . LEU A 1 128 ? -8.406 -11.672 12.516 1 97.12 128 LEU A C 1
ATOM 1011 O O . LEU A 1 128 ? -9.445 -12.328 12.414 1 97.12 128 LEU A O 1
ATOM 1015 N N . PRO A 1 129 ? -8.289 -10.602 13.297 1 97.06 129 PRO A N 1
ATOM 1016 C CA . PRO A 1 129 ? -9.43 -10.234 14.133 1 97.06 129 PRO A CA 1
ATOM 1017 C C . PRO A 1 129 ? -10.688 -9.93 13.32 1 97.06 129 PRO A C 1
ATOM 1019 O O . PRO A 1 129 ? -10.594 -9.352 12.234 1 97.06 129 PRO A O 1
ATOM 1022 N N . SER A 1 130 ? -11.797 -10.281 13.906 1 97.06 130 SER A N 1
ATOM 1023 C CA . SER A 1 130 ? -13.07 -10.07 13.227 1 97.06 130 SER A CA 1
ATOM 1024 C C . SER A 1 130 ? -13.266 -8.594 12.883 1 97.06 130 SER A C 1
ATOM 1026 O O . SER A 1 130 ? -13.758 -8.266 11.797 1 97.06 130 SER A O 1
ATOM 1028 N N . ALA A 1 131 ? -12.883 -7.723 13.766 1 97.75 131 ALA A N 1
ATOM 1029 C CA . ALA A 1 131 ? -13.023 -6.289 13.516 1 97.75 131 ALA A CA 1
ATOM 1030 C C . ALA A 1 131 ? -12.203 -5.871 12.297 1 97.75 131 ALA A C 1
ATOM 1032 O O . ALA A 1 131 ? -12.656 -5.062 11.484 1 97.75 131 ALA A O 1
ATOM 1033 N N . ALA A 1 132 ? -11.047 -6.43 12.164 1 98.31 132 ALA A N 1
ATOM 1034 C CA . ALA A 1 132 ? -10.188 -6.117 11.023 1 98.31 132 ALA A CA 1
ATOM 1035 C C . ALA A 1 132 ? -10.805 -6.605 9.719 1 98.31 132 ALA A C 1
ATOM 1037 O O . ALA A 1 132 ? -10.742 -5.914 8.703 1 98.31 132 ALA A O 1
ATOM 1038 N N . ARG A 1 133 ? -11.375 -7.762 9.75 1 98 133 ARG A N 1
ATOM 1039 C CA . ARG A 1 133 ? -12.055 -8.289 8.57 1 98 133 ARG A CA 1
ATOM 1040 C C . ARG A 1 133 ? -13.141 -7.324 8.094 1 98 133 ARG A C 1
ATOM 1042 O O . ARG A 1 133 ? -13.234 -7.035 6.895 1 98 133 ARG A O 1
ATOM 1049 N N . THR A 1 134 ? -13.844 -6.816 9.07 1 96.69 134 THR A N 1
ATOM 1050 C CA . THR A 1 134 ? -14.93 -5.891 8.758 1 96.69 134 THR A CA 1
ATOM 1051 C C . THR A 1 134 ? -14.375 -4.57 8.227 1 96.69 134 THR A C 1
ATOM 1053 O O . THR A 1 134 ? -14.852 -4.055 7.211 1 96.69 134 THR A O 1
ATOM 1056 N N . GLN A 1 135 ? -13.406 -4.043 8.852 1 96.81 135 GLN A N 1
ATOM 1057 C CA . GLN A 1 135 ? -12.836 -2.746 8.508 1 96.81 135 GLN A CA 1
ATOM 1058 C C . GLN A 1 135 ? -12.18 -2.783 7.137 1 96.81 135 GLN A C 1
ATOM 1060 O O . GLN A 1 135 ? -12.133 -1.769 6.438 1 96.81 135 GLN A O 1
ATOM 1065 N N . LEU A 1 136 ? -11.734 -3.959 6.734 1 98.31 136 LEU A N 1
ATOM 1066 C CA . LEU A 1 136 ? -11.039 -4.105 5.457 1 98.31 136 LEU A CA 1
ATOM 1067 C C . LEU A 1 136 ? -11.984 -4.633 4.383 1 98.31 136 LEU A C 1
ATOM 1069 O O . LEU A 1 136 ? -11.586 -4.82 3.234 1 98.31 136 LEU A O 1
ATOM 1073 N N . GLY A 1 137 ? -13.172 -4.891 4.738 1 96.56 137 GLY A N 1
ATOM 1074 C CA . GLY A 1 137 ? -14.188 -5.312 3.789 1 96.56 137 GLY A CA 1
ATOM 1075 C C . GLY A 1 137 ? -13.969 -6.715 3.26 1 96.56 137 GLY A C 1
ATOM 1076 O O . GLY A 1 137 ? -14.289 -7.008 2.105 1 96.56 137 GLY A O 1
ATOM 1077 N N . VAL A 1 138 ? -13.391 -7.543 4.031 1 97.81 138 VAL A N 1
ATOM 1078 C CA . VAL A 1 138 ? -13.172 -8.922 3.598 1 97.81 138 VAL A CA 1
ATOM 1079 C C . VAL A 1 138 ? -14.523 -9.617 3.408 1 97.81 138 VAL A C 1
ATOM 1081 O O . VAL A 1 138 ? -15.312 -9.719 4.348 1 97.81 138 VAL A O 1
ATOM 1084 N N . SER A 1 139 ? -14.734 -10.039 2.248 1 96.06 139 SER A N 1
ATOM 1085 C CA . SER A 1 139 ? -15.977 -10.719 1.908 1 96.06 139 SER A CA 1
ATOM 1086 C C . SER A 1 139 ? -15.742 -12.203 1.638 1 96.06 139 SER A C 1
ATOM 1088 O O . SER A 1 139 ? -14.82 -12.562 0.912 1 96.06 139 SER A O 1
ATOM 1090 N N . PRO A 1 140 ? -16.609 -13.031 2.197 1 94 140 PRO A N 1
ATOM 1091 C CA . PRO A 1 140 ? -16.484 -14.461 1.904 1 94 140 PRO A CA 1
ATOM 1092 C C . PRO A 1 140 ? -16.656 -14.773 0.42 1 94 140 PRO A C 1
ATOM 1094 O O . PRO A 1 140 ? -16.297 -15.867 -0.027 1 94 140 PRO A O 1
ATOM 1097 N N . GLU A 1 141 ? -17.172 -13.859 -0.303 1 95.44 141 GLU A N 1
ATOM 1098 C CA . GLU A 1 141 ? -17.406 -14.078 -1.726 1 95.44 141 GLU A CA 1
ATOM 1099 C C . GLU A 1 141 ? -16.172 -13.766 -2.553 1 95.44 141 GLU A C 1
ATOM 1101 O O . GLU A 1 141 ? -16.156 -14 -3.764 1 95.44 141 GLU A O 1
ATOM 1106 N N . TRP A 1 142 ? -15.195 -13.258 -1.919 1 97.88 142 TRP A N 1
ATOM 1107 C CA . TRP A 1 142 ? -13.961 -12.992 -2.648 1 97.88 142 TRP A CA 1
ATOM 1108 C C . TRP A 1 142 ? -13.422 -14.266 -3.289 1 97.88 142 TRP A C 1
ATOM 1110 O O . TRP A 1 142 ? -13.375 -15.32 -2.646 1 97.88 142 TRP A O 1
ATOM 1120 N N . THR A 1 143 ? -13.125 -14.203 -4.523 1 98.06 143 THR A N 1
ATOM 1121 C CA . THR A 1 143 ? -12.562 -15.305 -5.293 1 98.06 143 THR A CA 1
ATOM 1122 C C . THR A 1 143 ? -11.719 -14.781 -6.449 1 98.06 143 THR A C 1
ATOM 1124 O O . TH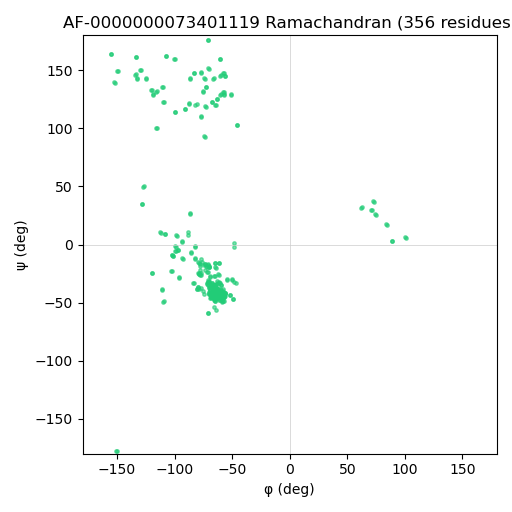R A 1 143 ? -11.961 -13.688 -6.957 1 98.06 143 THR A O 1
ATOM 1127 N N . ILE A 1 144 ? -10.664 -15.367 -6.711 1 97.69 144 ILE A N 1
ATOM 1128 C CA . ILE A 1 144 ? -9.945 -15.086 -7.945 1 97.69 144 ILE A CA 1
ATOM 1129 C C . ILE A 1 144 ? -10.562 -15.883 -9.094 1 97.69 144 ILE A C 1
ATOM 1131 O O . ILE A 1 144 ? -10.539 -17.125 -9.078 1 97.69 144 ILE A O 1
ATOM 1135 N N . GLN A 1 145 ? -10.977 -15.039 -9.992 1 88.62 145 GLN A N 1
ATOM 1136 C CA . GLN A 1 145 ? -11.547 -15.719 -11.148 1 88.62 145 GLN A CA 1
ATOM 1137 C C . GLN A 1 145 ? -10.461 -16.078 -12.164 1 88.62 145 GLN A C 1
ATOM 1139 O O . GLN A 1 145 ? -9.453 -15.375 -12.273 1 88.62 145 GLN A O 1
ATOM 1144 N N . ASN A 1 146 ? -10.492 -17.141 -12.812 1 90.06 146 ASN A N 1
ATOM 1145 C CA . ASN A 1 146 ? -9.648 -17.547 -13.93 1 90.06 146 ASN A CA 1
ATOM 1146 C C . ASN A 1 146 ? -8.242 -17.906 -13.469 1 90.06 146 ASN A C 1
ATOM 1148 O O . ASN A 1 146 ? -7.258 -17.5 -14.094 1 90.06 146 ASN A O 1
ATOM 1152 N N . VAL A 1 147 ? -8.195 -18.516 -12.305 1 96.56 147 VAL A N 1
ATOM 1153 C CA . VAL A 1 147 ? -6.918 -19.109 -11.922 1 96.56 147 VAL A CA 1
ATOM 1154 C C . VAL A 1 147 ? -6.504 -20.156 -12.953 1 96.56 147 VAL A C 1
ATOM 1156 O O . VAL A 1 147 ? -7.309 -21 -13.344 1 96.56 147 VAL A O 1
ATOM 1159 N N . LYS A 1 148 ? -5.281 -20.047 -13.414 1 97.12 148 LYS A N 1
ATOM 1160 C CA . LYS A 1 148 ? -4.742 -21.016 -14.367 1 97.12 148 LYS A CA 1
ATOM 1161 C C . LYS A 1 148 ? -3.848 -22.031 -13.664 1 97.12 148 LYS A C 1
ATOM 1163 O O . LYS A 1 148 ? -3.332 -21.766 -12.578 1 97.12 148 LYS A O 1
ATOM 1168 N N . PRO A 1 149 ? -3.654 -23.172 -14.328 1 97.56 149 PRO A N 1
ATOM 1169 C CA . PRO A 1 149 ? -2.773 -24.188 -13.734 1 97.56 149 PRO A CA 1
ATOM 1170 C C . PRO A 1 149 ? -1.39 -23.625 -13.398 1 97.56 149 PRO A C 1
ATOM 1172 O O . PRO A 1 149 ? -0.791 -24.031 -12.391 1 97.56 149 PRO A O 1
ATOM 1175 N N . ALA A 1 150 ? -0.924 -22.672 -14.133 1 97.62 150 ALA A N 1
ATOM 1176 C CA . ALA A 1 150 ? 0.407 -22.109 -13.938 1 97.62 150 ALA A CA 1
ATOM 1177 C C . ALA A 1 150 ? 0.471 -21.281 -12.648 1 97.62 150 ALA A C 1
ATOM 1179 O O . ALA A 1 150 ? 1.557 -21.016 -12.125 1 97.62 150 ALA A O 1
ATOM 1180 N N . HIS A 1 151 ? -0.673 -20.891 -12.109 1 98.12 151 HIS A N 1
ATOM 1181 C CA . HIS A 1 151 ? -0.719 -20.156 -10.852 1 98.12 151 HIS A CA 1
ATOM 1182 C C . HIS A 1 151 ? -0.556 -21.094 -9.664 1 98.12 151 HIS A C 1
ATOM 1184 O O . HIS A 1 151 ? -0.125 -20.656 -8.586 1 98.12 151 HIS A O 1
ATOM 1190 N N . VAL A 1 152 ? -0.887 -22.297 -9.844 1 98.44 152 VAL A N 1
ATOM 1191 C CA . VAL A 1 152 ? -1.162 -23.219 -8.742 1 98.44 152 VAL A CA 1
ATOM 1192 C C . VAL A 1 152 ? 0.112 -23.469 -7.938 1 98.44 152 VAL A C 1
ATOM 1194 O O . VAL A 1 152 ? 0.097 -23.391 -6.707 1 98.44 152 VAL A O 1
ATOM 1197 N N . PRO A 1 153 ? 1.302 -23.734 -8.57 1 98.44 153 PRO A N 1
ATOM 1198 C CA . PRO A 1 153 ? 2.5 -23.938 -7.75 1 98.44 153 PRO A CA 1
ATOM 1199 C C . PRO A 1 153 ? 2.824 -22.719 -6.875 1 98.44 153 PRO A C 1
ATOM 1201 O O . PRO A 1 153 ? 3.293 -22.891 -5.742 1 98.44 153 PRO A O 1
ATOM 1204 N N . TYR A 1 154 ? 2.584 -21.562 -7.344 1 98.62 154 TYR A N 1
ATOM 1205 C CA . TYR A 1 154 ? 2.82 -20.359 -6.555 1 98.62 154 TYR A CA 1
ATOM 1206 C C . TYR A 1 154 ? 1.817 -20.25 -5.414 1 98.62 154 TYR A C 1
ATOM 1208 O O . TYR A 1 154 ? 2.178 -19.875 -4.297 1 98.62 154 TYR A O 1
ATOM 1216 N N . LEU A 1 155 ? 0.598 -20.578 -5.703 1 98.75 155 LEU A N 1
ATOM 1217 C CA . LEU A 1 155 ? -0.423 -20.547 -4.66 1 98.75 155 LEU A CA 1
ATOM 1218 C C . LEU A 1 155 ? -0.114 -21.562 -3.57 1 98.75 155 LEU A C 1
ATOM 1220 O O . LEU A 1 155 ? -0.28 -21.281 -2.383 1 98.75 155 LEU A O 1
ATOM 1224 N N . MET A 1 156 ? 0.298 -22.719 -4.012 1 98.69 156 MET A N 1
ATOM 1225 C CA . MET A 1 156 ? 0.708 -23.734 -3.043 1 98.69 156 MET A CA 1
ATOM 1226 C C . MET A 1 156 ? 1.833 -23.219 -2.154 1 98.69 156 MET A C 1
ATOM 1228 O O . MET A 1 156 ? 1.808 -23.422 -0.938 1 98.69 156 MET A O 1
ATOM 1232 N N . PHE A 1 157 ? 2.797 -22.609 -2.754 1 98.69 157 PHE A N 1
ATOM 1233 C CA . PHE A 1 157 ? 3.887 -22.016 -1.987 1 98.69 157 PHE A CA 1
ATOM 1234 C C . PHE A 1 157 ? 3.354 -21 -0.979 1 98.69 157 PHE A C 1
ATOM 1236 O O . PHE A 1 157 ? 3.744 -21.016 0.19 1 98.69 157 PHE A O 1
ATOM 1243 N N . HIS A 1 158 ? 2.504 -20.109 -1.407 1 98.75 158 HIS A N 1
ATOM 1244 C CA . HIS A 1 158 ? 1.965 -19.078 -0.536 1 98.75 158 HIS A CA 1
ATOM 1245 C C . HIS A 1 158 ? 1.241 -19.688 0.661 1 98.75 158 HIS A C 1
ATOM 1247 O O . HIS A 1 158 ? 1.438 -19.25 1.798 1 98.75 158 HIS A O 1
ATOM 1253 N N . ARG A 1 159 ? 0.401 -20.672 0.403 1 98.38 159 ARG A N 1
ATOM 1254 C CA . ARG A 1 159 ? -0.336 -21.328 1.479 1 98.38 159 ARG A CA 1
ATOM 1255 C C . ARG A 1 159 ? 0.614 -22.031 2.451 1 98.38 159 ARG A C 1
ATOM 1257 O O . ARG A 1 159 ? 0.373 -22.031 3.66 1 98.38 159 ARG A O 1
ATOM 1264 N N . ALA A 1 160 ? 1.719 -22.516 1.969 1 98 160 ALA A N 1
ATOM 1265 C CA . ALA A 1 160 ? 2.637 -23.312 2.787 1 98 160 ALA A CA 1
ATOM 1266 C C . ALA A 1 160 ? 3.578 -22.406 3.58 1 98 160 ALA A C 1
ATOM 1268 O O . ALA A 1 160 ? 3.941 -22.719 4.715 1 98 160 ALA A O 1
ATOM 1269 N N . ASN A 1 161 ? 3.938 -21.25 3.002 1 98.06 161 ASN A N 1
ATOM 1270 C CA . ASN A 1 161 ? 5.07 -20.531 3.57 1 98.06 161 ASN A CA 1
ATOM 1271 C C . ASN A 1 161 ? 4.664 -19.141 4.043 1 98.06 161 ASN A C 1
ATOM 1273 O O . ASN A 1 161 ? 5.348 -18.531 4.875 1 98.06 161 ASN A O 1
ATOM 1277 N N . GLU A 1 162 ? 3.621 -18.625 3.459 1 98 162 GLU A N 1
ATOM 1278 C CA . GLU A 1 162 ? 3.281 -17.234 3.738 1 98 162 GLU A CA 1
ATOM 1279 C C . GLU A 1 162 ? 1.996 -17.125 4.555 1 98 162 GLU A C 1
ATOM 1281 O O . GLU A 1 162 ? 1.892 -16.297 5.457 1 98 162 GLU A O 1
ATOM 1286 N N . PHE A 1 163 ? 0.989 -17.969 4.277 1 98.31 163 PHE A N 1
ATOM 1287 C CA . PHE A 1 163 ? -0.329 -17.938 4.898 1 98.31 163 PHE A CA 1
ATOM 1288 C C . PHE A 1 163 ? -0.229 -18.219 6.395 1 98.31 163 PHE A C 1
ATOM 1290 O O . PHE A 1 163 ? 0.437 -19.172 6.812 1 98.31 163 PHE A O 1
ATOM 1297 N N . ARG A 1 164 ? -0.791 -17.266 7.211 1 96.31 164 ARG A N 1
ATOM 1298 C CA . ARG A 1 164 ? -0.803 -17.422 8.664 1 96.31 164 ARG A CA 1
ATOM 1299 C C . ARG A 1 164 ? -1.83 -18.469 9.094 1 96.31 164 ARG A C 1
ATOM 1301 O O . ARG A 1 164 ? -3.016 -18.156 9.234 1 96.31 164 ARG A O 1
ATOM 1308 N N . LYS A 1 165 ? -1.404 -19.672 9.219 1 85.44 165 LYS A N 1
ATOM 1309 C CA . LYS A 1 165 ? -2.281 -20.781 9.594 1 85.44 165 LYS A CA 1
ATOM 1310 C C . LYS A 1 165 ? -2.664 -20.719 11.07 1 85.44 165 LYS A C 1
ATOM 1312 O O . LYS A 1 165 ? -1.972 -20.078 11.867 1 85.44 165 LYS A O 1
ATOM 1317 N N . ASP A 1 166 ? -3.834 -21.031 11.492 1 68 166 ASP A N 1
ATOM 1318 C CA . ASP A 1 166 ? -4.258 -21.109 12.883 1 68 166 ASP A CA 1
ATOM 1319 C C . ASP A 1 166 ? -3.223 -21.859 13.727 1 68 166 ASP A C 1
ATOM 1321 O O . ASP A 1 166 ? -2.607 -22.812 13.258 1 68 166 ASP A O 1
ATOM 1325 N N . SER A 1 167 ? -2.416 -21.047 14.5 1 53.12 167 SER A N 1
ATOM 1326 C CA . SER A 1 167 ? -1.618 -21.719 15.523 1 53.12 167 SER A CA 1
ATOM 1327 C C . SER A 1 167 ? -2.465 -22.672 16.344 1 53.12 167 SER A C 1
ATOM 1329 O O . SER A 1 167 ? -2.377 -22.703 17.578 1 53.12 167 SER A O 1
ATOM 1331 N N . LEU A 1 168 ? -3.697 -22.922 16.203 1 43.81 168 LEU A N 1
ATOM 1332 C CA . LEU A 1 168 ? -4.258 -23.828 17.188 1 43.81 168 LEU A CA 1
ATOM 1333 C C . LEU A 1 168 ? -3.408 -25.094 17.312 1 43.81 168 LEU A C 1
ATOM 1335 O O . LEU A 1 168 ? -3.508 -25.828 18.297 1 43.81 168 LEU A O 1
ATOM 1339 N N . PHE A 1 169 ? -2.75 -25.578 16.328 1 42.44 169 PHE A N 1
ATOM 1340 C CA . PHE A 1 169 ? -2.096 -26.875 16.516 1 42.44 169 PHE A CA 1
ATOM 1341 C C . PHE A 1 169 ? -0.884 -26.734 17.438 1 42.44 169 PHE A C 1
ATOM 1343 O O . PHE A 1 169 ? -0.242 -27.734 17.766 1 42.44 169 PHE A O 1
ATOM 1350 N N . ALA A 1 170 ? -0.326 -25.609 17.656 1 38.59 170 ALA A N 1
ATOM 1351 C CA . ALA A 1 170 ? 0.803 -25.641 18.578 1 38.59 170 ALA A CA 1
ATOM 1352 C C . ALA A 1 170 ? 0.345 -25.984 19.984 1 38.59 170 ALA A C 1
ATOM 1354 O O . ALA A 1 170 ? 1.165 -26.297 20.859 1 38.59 170 ALA A O 1
ATOM 1355 N N . ARG A 1 171 ? -0.864 -25.562 20.453 1 38.62 171 ARG A N 1
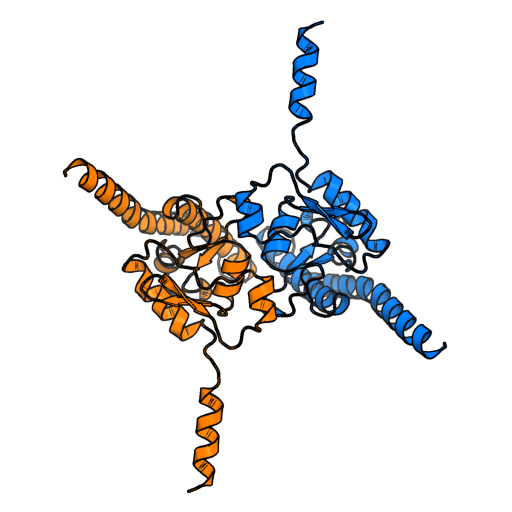ATOM 1356 C CA . ARG A 1 171 ? -1.211 -25.906 21.828 1 38.62 171 ARG A CA 1
ATOM 1357 C C . ARG A 1 171 ? -1.48 -27.406 21.969 1 38.62 171 ARG A C 1
ATOM 1359 O O . ARG A 1 171 ? -1.578 -27.906 23.078 1 38.62 171 ARG A O 1
ATOM 1366 N N . ARG A 1 172 ? -1.961 -28.062 21.016 1 39.59 172 ARG A N 1
ATOM 1367 C CA . ARG A 1 172 ? -2.33 -29.453 21.312 1 39.59 172 ARG A CA 1
ATOM 1368 C C . ARG A 1 172 ? -1.094 -30.312 21.547 1 39.59 172 ARG A C 1
ATOM 1370 O O . ARG A 1 172 ? -1.185 -31.375 22.156 1 39.59 172 ARG A O 1
ATOM 1377 N N . GLU A 1 173 ? 0.067 -29.969 20.953 1 39.53 173 GLU A N 1
ATOM 1378 C CA . GLU A 1 173 ? 1.155 -30.922 21.156 1 39.53 173 GLU A CA 1
ATOM 1379 C C . GLU A 1 173 ? 1.768 -30.797 22.547 1 39.53 173 GLU A C 1
ATOM 1381 O O . GLU A 1 173 ? 2.523 -31.672 22.969 1 39.53 173 GLU A O 1
ATOM 1386 N N . GLY A 1 174 ? 1.657 -29.594 23.141 1 38.47 174 GLY A N 1
ATOM 1387 C CA . GLY A 1 174 ? 2.348 -29.531 24.422 1 38.47 174 GLY A CA 1
ATOM 1388 C C . GLY A 1 174 ? 1.675 -30.344 25.5 1 38.47 174 GLY A C 1
ATOM 1389 O O . GLY A 1 174 ? 2.188 -30.438 26.625 1 38.47 174 GLY A O 1
ATOM 1390 N N . SER A 1 175 ? 0.383 -30.422 25.406 1 39.81 175 SER A N 1
ATOM 1391 C CA . SER A 1 175 ? -0.267 -31.047 26.547 1 39.81 175 SER A CA 1
ATOM 1392 C C . SER A 1 175 ? -0.081 -32.562 26.516 1 39.81 175 SER A C 1
ATOM 1394 O O . SER A 1 175 ? -0.493 -33.25 27.453 1 39.81 175 SER A O 1
ATOM 1396 N N . LYS A 1 176 ? 0.334 -33.125 25.375 1 41.22 176 LYS A N 1
ATOM 1397 C CA . LYS A 1 176 ? 0.391 -34.594 25.406 1 41.22 176 LYS A CA 1
ATOM 1398 C C . LYS A 1 176 ? 1.583 -35.062 26.234 1 41.22 176 LYS A C 1
ATOM 1400 O O . LYS A 1 176 ? 1.713 -36.25 26.516 1 41.22 176 LYS A O 1
ATOM 1405 N N . GLU A 1 177 ? 2.598 -34.156 26.391 1 37.47 177 GLU A N 1
ATOM 1406 C CA . GLU A 1 177 ? 3.797 -34.781 26.953 1 37.47 177 GLU A CA 1
ATOM 1407 C C . GLU A 1 177 ? 3.658 -35 28.453 1 37.47 177 GLU A C 1
ATOM 1409 O O . GLU A 1 177 ? 4.531 -35.594 29.078 1 37.47 177 GLU A O 1
ATOM 1414 N N . GLU A 1 178 ? 2.709 -34.281 29.047 1 36.59 178 GLU A N 1
ATOM 1415 C CA . GLU A 1 178 ? 2.9 -34.406 30.484 1 36.59 178 GLU A CA 1
ATOM 1416 C C . GLU A 1 178 ? 2.361 -35.75 31 1 36.59 178 GLU A C 1
ATOM 1418 O O . GLU A 1 178 ? 2.541 -36.094 32.156 1 36.59 178 GLU A O 1
ATOM 1423 N N . THR A 1 179 ? 1.456 -36.312 30.203 1 34.91 179 THR A N 1
ATOM 1424 C CA . THR A 1 179 ? 0.857 -37.438 30.922 1 34.91 179 THR A CA 1
ATOM 1425 C C . THR A 1 179 ? 1.659 -38.719 30.688 1 34.91 179 THR A C 1
ATOM 1427 O O . THR A 1 179 ? 1.304 -39.781 31.188 1 34.91 179 THR A O 1
ATOM 1430 N N . ALA A 1 180 ? 2.844 -38.688 30.047 1 26.3 180 ALA A N 1
ATOM 1431 C CA . ALA A 1 180 ? 3.537 -39.969 29.984 1 26.3 180 ALA A CA 1
ATOM 1432 C C . ALA A 1 180 ? 4.422 -40.156 31.219 1 26.3 180 ALA A C 1
ATOM 1434 O O . ALA A 1 180 ? 5.059 -39.188 31.688 1 26.3 180 ALA A O 1
ATOM 1435 N N . MET B 1 1 ? -9.789 17.562 38.594 1 38.31 1 MET B N 1
ATOM 1436 C CA . MET B 1 1 ? -9.469 18.578 37.594 1 38.31 1 MET B CA 1
ATOM 1437 C C . MET B 1 1 ? -7.98 18.562 37.25 1 38.31 1 MET B C 1
ATOM 1439 O O . MET B 1 1 ? -7.594 18.812 36.125 1 38.31 1 MET B O 1
ATOM 1443 N N . ASP B 1 2 ? -7.102 18.25 38.219 1 45.25 2 ASP B N 1
ATOM 1444 C CA . ASP B 1 2 ? -5.648 18.344 38.125 1 45.25 2 ASP B CA 1
ATOM 1445 C C . ASP B 1 2 ? -5.059 17.141 37.406 1 45.25 2 ASP B C 1
ATOM 1447 O O . ASP B 1 2 ? -4.066 17.266 36.688 1 45.25 2 ASP B O 1
ATOM 1451 N N . GLN B 1 3 ? 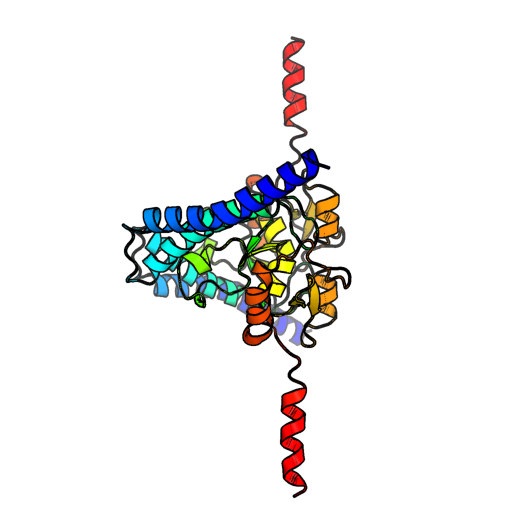-5.617 15.969 37.656 1 44.72 3 GLN B N 1
ATOM 1452 C CA . GLN B 1 3 ? -5.027 14.773 37.062 1 44.72 3 GLN B CA 1
ATOM 1453 C C . GLN B 1 3 ? -5.277 14.727 35.531 1 44.72 3 GLN B C 1
ATOM 1455 O O . GLN B 1 3 ? -4.504 14.125 34.812 1 44.72 3 GLN B O 1
ATOM 1460 N N . LEU B 1 4 ? -6.441 15.219 35.094 1 46.22 4 LEU B N 1
ATOM 1461 C CA . LEU B 1 4 ? -6.742 15.273 33.656 1 46.22 4 LEU B CA 1
ATOM 1462 C C . LEU B 1 4 ? -5.789 16.219 32.938 1 46.22 4 LEU B C 1
ATOM 1464 O O . LEU B 1 4 ? -5.352 15.93 31.812 1 46.22 4 LEU B O 1
ATOM 1468 N N . TYR B 1 5 ? -5.387 17.312 33.594 1 40.31 5 TYR B N 1
ATOM 1469 C CA . TYR B 1 5 ? -4.453 18.25 32.969 1 40.31 5 TYR B CA 1
ATOM 1470 C C . TYR B 1 5 ? -3.078 17.609 32.812 1 40.31 5 TYR B C 1
ATOM 1472 O O . TYR B 1 5 ? -2.422 17.797 31.781 1 40.31 5 TYR B O 1
ATOM 1480 N N . VAL B 1 6 ? -2.641 16.797 33.781 1 42.78 6 VAL B N 1
ATOM 1481 C CA . VAL B 1 6 ? -1.312 16.203 33.688 1 42.78 6 VAL B CA 1
ATOM 1482 C C . VAL B 1 6 ? -1.286 15.195 32.531 1 42.78 6 VAL B C 1
ATOM 1484 O O . VAL B 1 6 ? -0.269 15.047 31.844 1 42.78 6 VAL B O 1
ATOM 1487 N N . VAL B 1 7 ? -2.369 14.438 32.344 1 42.38 7 VAL B N 1
ATOM 1488 C CA . VAL B 1 7 ? -2.396 13.484 31.234 1 42.38 7 VAL B CA 1
ATOM 1489 C C . VAL B 1 7 ? -2.467 14.234 29.906 1 42.38 7 VAL B C 1
ATOM 1491 O O . VAL B 1 7 ? -1.815 13.844 28.938 1 42.38 7 VAL B O 1
ATOM 1494 N N . LEU B 1 8 ? -3.174 15.328 29.859 1 44.78 8 LEU B N 1
ATOM 1495 C CA . LEU B 1 8 ? -3.207 16.141 28.641 1 44.78 8 LEU B CA 1
ATOM 1496 C C . LEU B 1 8 ? -1.848 16.781 28.375 1 44.78 8 LEU B C 1
ATOM 1498 O O . LEU B 1 8 ? -1.41 16.859 27.219 1 44.78 8 LEU B O 1
ATOM 1502 N N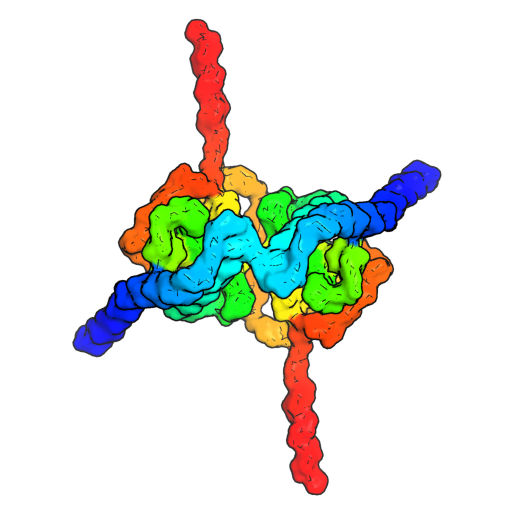 . GLN B 1 9 ? -1.244 17.266 29.406 1 42.19 9 GLN B N 1
ATOM 1503 C CA . GLN B 1 9 ? 0.067 17.891 29.234 1 42.19 9 GLN B CA 1
ATOM 1504 C C . GLN B 1 9 ? 1.111 16.844 28.828 1 42.19 9 GLN B C 1
ATOM 1506 O O . GLN B 1 9 ? 2.025 17.141 28.062 1 42.19 9 GLN B O 1
ATOM 1511 N N . ARG B 1 10 ? 1.078 15.664 29.453 1 39.44 10 ARG B N 1
ATOM 1512 C CA . ARG B 1 10 ? 2.023 14.641 29.031 1 39.44 10 ARG B CA 1
ATOM 1513 C C . ARG B 1 10 ? 1.739 14.195 27.609 1 39.44 10 ARG B C 1
ATOM 1515 O O . ARG B 1 10 ? 2.656 13.82 26.875 1 39.44 10 ARG B O 1
ATOM 1522 N N . ALA B 1 11 ? 0.477 14.102 27.219 1 41.28 11 ALA B N 1
ATOM 1523 C CA . ALA B 1 11 ? 0.137 13.828 25.828 1 41.28 11 ALA B CA 1
ATOM 1524 C C . ALA B 1 11 ? 0.618 14.961 24.922 1 41.28 11 ALA B C 1
ATOM 1526 O O . ALA B 1 11 ? 1.125 14.703 23.828 1 41.28 11 ALA B O 1
ATOM 1527 N N . SER B 1 12 ? 0.407 16.172 25.312 1 42.5 12 SER B N 1
ATOM 1528 C CA . SER B 1 12 ? 0.94 17.297 24.562 1 42.5 12 SER B CA 1
ATOM 1529 C C . SER B 1 12 ? 2.465 17.312 24.578 1 42.5 12 SER B C 1
ATOM 1531 O O . SER B 1 12 ? 3.104 17.641 23.578 1 42.5 12 SER B O 1
ATOM 1533 N N . ALA B 1 13 ? 3.068 17.125 25.734 1 39.88 13 ALA B N 1
ATOM 1534 C CA . ALA B 1 13 ? 4.527 17.125 25.844 1 39.88 13 ALA B CA 1
ATOM 1535 C C . ALA B 1 13 ? 5.137 15.961 25.078 1 39.88 13 ALA B C 1
ATOM 1537 O O . ALA B 1 13 ? 6.191 16.094 24.453 1 39.88 13 ALA B O 1
ATOM 1538 N N . ILE B 1 14 ? 4.637 14.781 25.219 1 40.84 14 ILE B N 1
ATOM 1539 C CA . ILE B 1 14 ? 5.102 13.664 24.406 1 40.84 14 ILE B CA 1
ATOM 1540 C C . ILE B 1 14 ? 4.836 13.953 22.922 1 40.84 14 ILE B C 1
ATOM 1542 O O . ILE B 1 14 ? 5.637 13.594 22.062 1 40.84 14 ILE B O 1
ATOM 1546 N N . ALA B 1 15 ? 3.809 14.641 22.562 1 43.53 15 ALA B N 1
ATOM 1547 C CA . ALA B 1 15 ? 3.461 15 21.188 1 43.53 15 ALA B CA 1
ATOM 1548 C C . ALA B 1 15 ? 4.496 15.945 20.578 1 43.53 15 ALA B C 1
ATOM 1550 O O . ALA B 1 15 ? 4.852 15.82 19.406 1 43.53 15 ALA B O 1
ATOM 1551 N N . ARG B 1 16 ? 4.77 17.047 21.25 1 44.66 16 ARG B N 1
ATOM 1552 C CA . ARG B 1 16 ? 5.645 18.078 20.672 1 44.66 16 ARG B CA 1
ATOM 1553 C C . ARG B 1 16 ? 7.105 17.625 20.734 1 44.66 16 ARG B C 1
ATOM 1555 O O . ARG B 1 16 ? 7.938 18.141 19.984 1 44.66 16 ARG B O 1
ATOM 1562 N N . THR B 1 17 ? 7.543 17 21.812 1 46.59 17 THR B N 1
ATOM 1563 C CA . THR B 1 17 ? 8.953 16.672 21.984 1 46.59 17 THR B CA 1
ATOM 1564 C C . THR B 1 17 ? 9.383 15.57 21.031 1 46.59 17 THR B C 1
ATOM 1566 O O . THR B 1 17 ? 10.57 15.406 20.75 1 46.59 17 THR B O 1
ATOM 1569 N N . VAL B 1 18 ? 8.438 14.758 20.453 1 51.03 18 VAL B N 1
ATOM 1570 C CA . VAL B 1 18 ? 8.672 13.578 19.625 1 51.03 18 VAL B CA 1
ATOM 1571 C C . VAL B 1 18 ? 9.086 14.008 18.219 1 51.03 18 VAL B C 1
ATOM 1573 O O . VAL B 1 18 ? 10 13.422 17.625 1 51.03 18 VAL B O 1
ATOM 1576 N N . PRO B 1 19 ? 8.477 15.125 17.688 1 54.88 19 PRO B N 1
ATOM 1577 C CA . PRO B 1 19 ? 8.883 15.445 16.312 1 54.88 19 PRO B CA 1
ATOM 1578 C C . PRO B 1 19 ? 10.352 15.844 16.219 1 54.88 19 PRO B C 1
ATOM 1580 O O . PRO B 1 19 ? 11.055 15.398 15.305 1 54.88 19 PRO B O 1
ATOM 1583 N N . ASN B 1 20 ? 10.875 16.609 17.172 1 64.06 20 ASN B N 1
ATOM 1584 C CA . ASN B 1 20 ? 12.258 17.062 17.078 1 64.06 20 ASN B CA 1
ATOM 1585 C C . ASN B 1 20 ? 13.234 15.906 17.312 1 64.06 20 ASN B C 1
ATOM 1587 O O . ASN B 1 20 ? 14.266 15.82 16.641 1 64.06 20 ASN B O 1
ATOM 1591 N N . ARG B 1 21 ? 12.727 14.977 17.969 1 79.5 21 ARG B N 1
ATOM 1592 C CA . ARG B 1 21 ? 13.609 13.859 18.281 1 79.5 21 ARG B CA 1
ATOM 1593 C C . ARG B 1 21 ? 13.75 12.922 17.078 1 79.5 21 ARG B C 1
ATOM 1595 O O . ARG B 1 21 ? 14.852 12.477 16.766 1 79.5 21 ARG B O 1
ATOM 1602 N N . VAL B 1 22 ? 12.711 12.75 16.375 1 89.31 22 VAL B N 1
ATOM 1603 C CA . VAL B 1 22 ? 12.742 11.836 15.227 1 89.31 22 VAL B CA 1
ATOM 1604 C C . VAL B 1 22 ? 13.594 12.43 14.109 1 89.31 22 VAL B C 1
ATOM 1606 O O . VAL B 1 22 ? 14.414 11.734 13.508 1 89.31 22 VAL B O 1
ATOM 1609 N N . ALA B 1 23 ? 13.398 13.664 13.93 1 91.31 23 ALA B N 1
ATOM 1610 C CA . ALA B 1 23 ? 14.188 14.344 12.906 1 91.31 23 ALA B CA 1
ATOM 1611 C C . ALA B 1 23 ? 15.68 14.32 13.25 1 91.31 23 ALA B C 1
ATOM 1613 O O . ALA B 1 23 ? 16.516 14.133 12.375 1 91.31 23 ALA B O 1
ATOM 1614 N N . ASP B 1 24 ? 15.945 14.492 14.461 1 90.38 24 ASP B N 1
ATOM 1615 C CA . ASP B 1 24 ? 17.328 14.453 14.906 1 90.38 24 ASP B CA 1
ATOM 1616 C C . ASP B 1 24 ? 17.922 13.055 14.719 1 90.38 24 ASP B C 1
ATOM 1618 O O . ASP B 1 24 ? 19.062 12.922 14.25 1 90.38 24 ASP B O 1
ATOM 1622 N N . GLN B 1 25 ? 17.203 12.094 15.109 1 89.81 25 GLN B N 1
ATOM 1623 C CA . GLN B 1 25 ? 17.625 10.711 14.898 1 89.81 25 GLN B CA 1
ATOM 1624 C C . GLN B 1 25 ? 17.891 10.438 13.422 1 89.81 25 GLN B C 1
ATOM 1626 O O . GLN B 1 25 ? 18.891 9.789 13.07 1 89.81 25 GLN B O 1
ATOM 1631 N N . PHE B 1 26 ? 17.078 10.922 12.648 1 92.06 26 PHE B N 1
ATOM 1632 C CA . PHE B 1 26 ? 17.203 10.734 11.211 1 92.06 26 PHE B CA 1
ATOM 1633 C C . PHE B 1 26 ? 18.453 11.43 10.68 1 92.06 26 PHE B C 1
ATOM 1635 O O . PHE B 1 26 ? 19.219 10.844 9.906 1 92.06 26 PHE B O 1
ATOM 1642 N N . ARG B 1 27 ? 18.656 12.625 11.094 1 91.12 27 ARG B N 1
ATOM 1643 C CA . ARG B 1 27 ? 19.828 13.367 10.664 1 91.12 27 ARG B CA 1
ATOM 1644 C C . ARG B 1 27 ? 21.109 12.641 11.07 1 91.12 27 ARG B C 1
ATOM 1646 O O . ARG B 1 27 ? 22.062 12.57 10.297 1 91.12 27 ARG B O 1
ATOM 1653 N N . ARG B 1 28 ? 21.109 12.102 12.195 1 90 28 ARG B N 1
ATOM 1654 C CA . ARG B 1 28 ? 22.25 11.336 12.664 1 90 28 ARG B CA 1
ATOM 1655 C C . ARG B 1 28 ? 22.438 10.07 11.828 1 90 28 ARG B C 1
ATOM 1657 O O . ARG B 1 28 ? 23.562 9.734 11.445 1 90 28 ARG B O 1
ATOM 1664 N N . ALA B 1 29 ? 21.375 9.398 11.539 1 86.94 29 ALA B N 1
ATOM 1665 C CA . ALA B 1 29 ? 21.422 8.141 10.805 1 86.94 29 ALA B CA 1
ATOM 1666 C C . ALA B 1 29 ? 21.875 8.359 9.367 1 86.94 29 ALA B C 1
ATOM 1668 O O . ALA B 1 29 ? 22.547 7.5 8.781 1 86.94 29 ALA B O 1
ATOM 1669 N N . LYS B 1 30 ? 21.484 9.523 8.852 1 87.31 30 LYS B N 1
ATOM 1670 C CA . LYS B 1 30 ? 21.781 9.711 7.438 1 87.31 30 LYS B CA 1
ATOM 1671 C C . LYS B 1 30 ? 23.125 10.422 7.242 1 87.31 30 LYS B C 1
ATOM 1673 O O . LYS B 1 30 ? 23.609 10.547 6.117 1 87.31 30 LYS B O 1
ATOM 1678 N N . LYS B 1 31 ? 23.656 10.953 8.25 1 84.88 31 LYS B N 1
ATOM 1679 C CA . LYS B 1 31 ? 24.891 11.742 8.18 1 84.88 31 LYS B CA 1
ATOM 1680 C C . LYS B 1 31 ? 25.953 11.023 7.355 1 84.88 31 LYS B C 1
ATOM 1682 O O . LYS B 1 31 ? 26.688 11.664 6.598 1 84.88 31 LYS B O 1
ATOM 1687 N N . HIS B 1 32 ? 26 9.766 7.367 1 83.31 32 HIS B N 1
ATOM 1688 C CA . HIS B 1 32 ? 27.078 9.055 6.688 1 83.31 32 HIS B CA 1
ATOM 1689 C C . HIS B 1 32 ? 26.578 8.359 5.426 1 83.31 32 HIS B C 1
ATOM 1691 O O . HIS B 1 32 ? 27.297 7.562 4.824 1 83.31 32 HIS B O 1
ATOM 1697 N N . LEU B 1 33 ? 25.375 8.648 5.074 1 83.25 33 LEU B N 1
ATOM 1698 C CA . LEU B 1 33 ? 24.828 8.039 3.875 1 83.25 33 LEU B CA 1
ATOM 1699 C C . LEU B 1 33 ? 24.891 8.992 2.689 1 83.25 33 LEU B C 1
ATOM 1701 O O . LEU B 1 33 ? 24.344 10.086 2.734 1 83.25 33 LEU B O 1
ATOM 1705 N N . PRO B 1 34 ? 25.688 8.625 1.723 1 79.06 34 PRO B N 1
ATOM 1706 C CA . PRO B 1 34 ? 25.703 9.484 0.535 1 79.06 34 PRO B CA 1
ATOM 1707 C C . PRO B 1 34 ? 24.312 9.633 -0.094 1 79.06 34 PRO B C 1
ATOM 1709 O O . PRO B 1 34 ? 23.469 8.758 0.069 1 79.06 34 PRO B O 1
ATOM 1712 N N . GLN B 1 35 ? 24.016 10.805 -0.69 1 83.06 35 GLN B N 1
ATOM 1713 C CA . GLN B 1 35 ? 22.719 11.086 -1.287 1 83.06 35 GLN B CA 1
ATOM 1714 C C . GLN B 1 35 ? 22.859 11.602 -2.715 1 83.06 35 GLN B C 1
ATOM 1716 O O . GLN B 1 35 ? 22.031 12.375 -3.189 1 83.06 35 GLN B O 1
ATOM 1721 N N . THR B 1 36 ? 23.812 11.109 -3.412 1 84.25 36 THR B N 1
ATOM 1722 C CA . THR B 1 36 ? 24.141 11.656 -4.723 1 84.25 36 THR B CA 1
ATOM 1723 C C . THR B 1 36 ? 23.469 10.852 -5.832 1 84.25 36 THR B C 1
ATOM 1725 O O . THR B 1 36 ? 23.141 11.398 -6.887 1 84.25 36 THR B O 1
ATOM 1728 N N . THR B 1 37 ? 23.25 9.648 -5.555 1 83.31 37 THR B N 1
ATOM 1729 C CA . THR B 1 37 ? 22.641 8.797 -6.57 1 83.31 37 THR B CA 1
ATOM 1730 C C . THR B 1 37 ? 21.188 8.469 -6.207 1 83.31 37 THR B C 1
ATOM 1732 O O . THR B 1 37 ? 20.781 8.648 -5.059 1 83.31 37 THR B O 1
ATOM 1735 N N . GLU B 1 38 ? 20.5 8.047 -7.191 1 82.62 38 GLU B N 1
ATOM 1736 C CA . GLU B 1 38 ? 19.125 7.617 -6.953 1 82.62 38 GLU B CA 1
ATOM 1737 C C . GLU B 1 38 ? 19.062 6.469 -5.949 1 82.62 38 GLU B C 1
ATOM 1739 O O . GLU B 1 38 ? 18.203 6.445 -5.078 1 82.62 38 GLU B O 1
ATOM 1744 N N . ALA B 1 39 ? 19.969 5.582 -6.074 1 82.44 39 ALA B N 1
ATOM 1745 C CA . ALA B 1 39 ? 20.016 4.438 -5.168 1 82.44 39 ALA B CA 1
ATOM 1746 C C . ALA B 1 39 ? 20.219 4.891 -3.725 1 82.44 39 ALA B C 1
ATOM 1748 O O . ALA B 1 39 ? 19.547 4.383 -2.816 1 82.44 39 ALA B O 1
ATOM 1749 N N . GLU B 1 40 ? 21.078 5.781 -3.525 1 84.25 40 GLU B N 1
ATOM 1750 C CA . GLU B 1 40 ? 21.359 6.281 -2.184 1 84.25 40 GLU B CA 1
ATOM 1751 C C . GLU B 1 40 ? 20.156 7.035 -1.615 1 84.25 40 GLU B C 1
ATOM 1753 O O . GLU B 1 40 ? 19.844 6.906 -0.431 1 84.25 40 GLU B O 1
ATOM 1758 N N . ARG B 1 41 ? 19.484 7.727 -2.422 1 87.12 41 ARG B N 1
ATOM 1759 C CA . ARG B 1 41 ? 18.297 8.461 -1.994 1 87.12 41 ARG B CA 1
ATOM 1760 C C . ARG B 1 41 ? 17.188 7.5 -1.547 1 87.12 41 ARG B C 1
ATOM 1762 O O . ARG B 1 41 ? 16.469 7.785 -0.595 1 87.12 41 ARG B O 1
ATOM 1769 N N . LEU B 1 42 ? 17.188 6.434 -2.234 1 86.12 42 LEU B N 1
ATOM 1770 C CA . LEU B 1 42 ? 16.203 5.426 -1.864 1 86.12 42 LEU B CA 1
ATOM 1771 C C . LEU B 1 42 ? 16.5 4.852 -0.484 1 86.12 42 LEU B C 1
ATOM 1773 O O . LEU B 1 42 ? 15.578 4.598 0.301 1 86.12 42 LEU B O 1
ATOM 1777 N N . VAL B 1 43 ? 17.703 4.656 -0.198 1 86.75 43 VAL B N 1
ATOM 1778 C CA . VAL B 1 43 ? 18.094 4.137 1.107 1 86.75 43 VAL B CA 1
ATOM 1779 C C . VAL B 1 43 ? 17.766 5.156 2.193 1 86.75 43 VAL B C 1
ATOM 1781 O O . VAL B 1 43 ? 17.234 4.797 3.248 1 86.75 43 VAL B O 1
ATOM 1784 N N . VAL B 1 44 ? 18.109 6.367 1.989 1 89 44 VAL B N 1
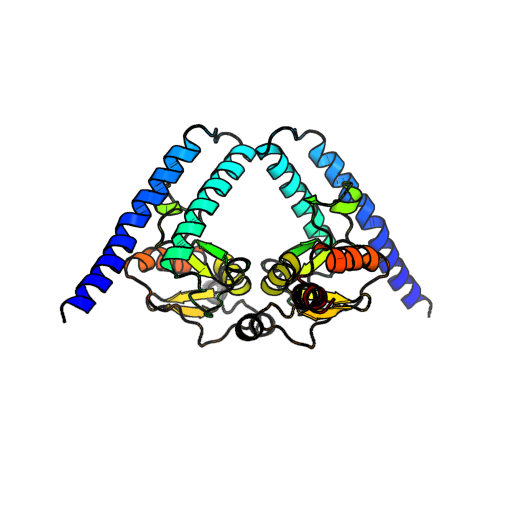ATOM 1785 C CA . VAL B 1 44 ? 17.844 7.441 2.941 1 89 44 VAL B CA 1
ATOM 1786 C C . VAL B 1 44 ? 16.344 7.52 3.219 1 89 44 VAL B C 1
ATOM 1788 O O . VAL B 1 44 ? 15.922 7.648 4.371 1 89 44 VAL B O 1
ATOM 1791 N N . GLN B 1 45 ? 15.562 7.441 2.186 1 89.88 45 GLN B N 1
ATOM 1792 C CA . GLN B 1 45 ? 14.109 7.492 2.346 1 89.88 45 GLN B CA 1
ATOM 1793 C C . GLN B 1 45 ? 13.609 6.328 3.199 1 89.88 45 GLN B C 1
ATOM 1795 O O . GLN B 1 45 ? 12.695 6.492 4.008 1 89.88 45 GLN B O 1
ATOM 1800 N N . ARG B 1 46 ? 14.148 5.184 2.992 1 88.12 46 ARG B N 1
ATOM 1801 C CA . ARG B 1 46 ? 13.75 4.016 3.768 1 88.12 46 ARG B CA 1
ATOM 1802 C C . ARG B 1 46 ? 14.047 4.207 5.25 1 88.12 46 ARG B C 1
ATOM 1804 O O . ARG B 1 46 ? 13.211 3.9 6.102 1 88.12 46 ARG B O 1
ATOM 1811 N N . VAL B 1 47 ? 15.211 4.727 5.578 1 89.44 47 VAL B N 1
ATOM 1812 C CA . VAL B 1 47 ? 15.594 4.992 6.961 1 89.44 47 VAL B CA 1
ATOM 1813 C C . VAL B 1 47 ? 14.625 5.992 7.582 1 89.44 47 VAL B C 1
ATOM 1815 O O . VAL B 1 47 ? 14.141 5.785 8.703 1 89.44 47 VAL B O 1
ATOM 1818 N N . GLY B 1 48 ? 14.367 7.039 6.887 1 92.62 48 GLY B N 1
ATOM 1819 C CA . GLY B 1 48 ? 13.414 8.031 7.363 1 92.62 48 GLY B CA 1
ATOM 1820 C C . GLY B 1 48 ? 12.031 7.465 7.605 1 92.62 48 GLY B C 1
ATOM 1821 O O . GLY B 1 48 ? 11.391 7.777 8.617 1 92.62 48 GLY B O 1
ATOM 1822 N N . GLN B 1 49 ? 11.641 6.598 6.629 1 92.94 49 GLN B N 1
ATOM 1823 C CA . GLN B 1 49 ? 10.312 6.004 6.719 1 92.94 49 GLN B CA 1
ATOM 1824 C C . GLN B 1 49 ? 10.188 5.133 7.965 1 92.94 49 GLN B C 1
ATOM 1826 O O . GLN B 1 49 ? 9.141 5.125 8.617 1 92.94 49 GLN B O 1
ATOM 1831 N N . ASP B 1 50 ? 11.219 4.43 8.312 1 92.94 50 ASP B N 1
ATOM 1832 C CA . ASP B 1 50 ? 11.18 3.566 9.492 1 92.94 50 ASP B CA 1
ATOM 1833 C C . ASP B 1 50 ? 11.016 4.387 10.766 1 92.94 50 ASP B C 1
ATOM 1835 O O . ASP B 1 50 ? 10.164 4.074 11.609 1 92.94 50 ASP B O 1
ATOM 1839 N N . LEU B 1 51 ? 11.789 5.383 10.922 1 92.69 51 LEU B N 1
ATOM 1840 C CA . LEU B 1 51 ? 11.703 6.266 12.078 1 92.69 51 LEU B CA 1
ATOM 1841 C C . LEU B 1 51 ? 10.344 6.961 12.125 1 92.69 51 LEU B C 1
ATOM 1843 O O . LEU B 1 51 ? 9.719 7.039 13.188 1 92.69 51 LEU B O 1
ATOM 1847 N N . TYR B 1 52 ? 9.938 7.441 10.984 1 95.31 52 TYR B N 1
ATOM 1848 C CA . TYR B 1 52 ? 8.664 8.133 10.812 1 95.31 52 TYR B CA 1
ATOM 1849 C C . TYR B 1 52 ? 7.496 7.234 11.18 1 95.31 52 TYR B C 1
ATOM 1851 O O . TYR B 1 52 ? 6.586 7.652 11.898 1 95.31 52 TYR B O 1
ATOM 1859 N N . ARG B 1 53 ? 7.523 6.039 10.727 1 97.12 53 ARG B N 1
ATOM 1860 C CA . ARG B 1 53 ? 6.461 5.082 11.023 1 97.12 53 ARG B CA 1
ATOM 1861 C C . ARG B 1 53 ? 6.383 4.797 12.516 1 97.12 53 ARG B C 1
ATOM 1863 O O . ARG B 1 53 ? 5.289 4.762 13.086 1 97.12 53 ARG B O 1
ATOM 1870 N N . SER B 1 54 ? 7.473 4.57 13.125 1 95.56 54 SER B N 1
ATOM 1871 C CA . SER B 1 54 ? 7.488 4.309 14.562 1 95.56 54 SER B CA 1
ATOM 1872 C C . SER B 1 54 ? 6.848 5.453 15.344 1 95.56 54 SER B C 1
ATOM 1874 O O . SER B 1 54 ? 6.035 5.223 16.234 1 95.56 54 SER B O 1
ATOM 1876 N N . ALA B 1 55 ? 7.184 6.645 15 1 95.5 55 ALA B N 1
ATOM 1877 C CA . ALA B 1 55 ? 6.625 7.82 15.664 1 95.5 55 ALA B CA 1
ATOM 1878 C C . ALA B 1 55 ? 5.113 7.902 15.453 1 95.5 55 ALA B C 1
ATOM 1880 O O . ALA B 1 55 ? 4.371 8.211 16.391 1 95.5 55 ALA B O 1
ATOM 1881 N N . LEU B 1 56 ? 4.656 7.602 14.289 1 97.06 56 LEU B N 1
ATOM 1882 C CA . LEU B 1 56 ? 3.23 7.664 13.984 1 97.06 56 LEU B CA 1
ATOM 1883 C C . LEU B 1 56 ? 2.471 6.562 14.719 1 97.06 56 LEU B C 1
ATOM 1885 O O . LEU B 1 56 ? 1.33 6.766 15.141 1 97.06 56 LEU B O 1
ATOM 1889 N N . MET B 1 57 ? 3.078 5.41 14.789 1 97.5 57 MET B N 1
ATOM 1890 C CA . MET B 1 57 ? 2.469 4.316 15.547 1 97.5 57 MET B CA 1
ATOM 1891 C C . MET B 1 57 ? 2.195 4.73 16.984 1 97.5 57 MET B C 1
ATOM 1893 O O . MET B 1 57 ? 1.127 4.441 17.531 1 97.5 57 MET B O 1
ATOM 1897 N N . ASP B 1 58 ? 3.156 5.418 17.531 1 95.75 58 ASP B N 1
ATOM 1898 C CA . ASP B 1 58 ? 2.988 5.906 18.891 1 95.75 58 ASP B CA 1
ATOM 1899 C C . ASP B 1 58 ? 1.915 6.992 18.969 1 95.75 58 ASP B C 1
ATOM 1901 O O . ASP B 1 58 ? 1.018 6.93 19.812 1 95.75 58 ASP B O 1
ATOM 1905 N N . TYR B 1 59 ? 1.944 7.91 18.078 1 95.81 59 TYR B N 1
ATOM 1906 C CA . TYR B 1 59 ? 1.049 9.062 18.109 1 95.81 59 TYR B CA 1
ATOM 1907 C C . TYR B 1 59 ? -0.404 8.625 17.953 1 95.81 59 TYR B C 1
ATOM 1909 O O . TYR B 1 59 ? -1.283 9.102 18.672 1 95.81 59 TYR B O 1
ATOM 1917 N N . TRP B 1 60 ? -0.57 7.723 17.062 1 97.25 60 TRP B N 1
ATOM 1918 C CA . TRP B 1 60 ? -1.935 7.301 16.75 1 97.25 60 TRP B CA 1
ATOM 1919 C C . TRP B 1 60 ? -2.281 6.012 17.5 1 97.25 60 TRP B C 1
ATOM 1921 O O . TRP B 1 60 ? -3.248 5.332 17.141 1 97.25 60 TRP B O 1
ATOM 1931 N N . GLN B 1 61 ? -1.415 5.598 18.359 1 96.69 61 GLN B N 1
ATOM 1932 C CA . GLN B 1 61 ? -1.646 4.484 19.281 1 96.69 61 GLN B CA 1
ATOM 1933 C C . GLN B 1 61 ? -1.873 3.184 18.516 1 96.69 61 GLN B C 1
ATOM 1935 O O . GLN B 1 61 ? -2.738 2.385 18.875 1 96.69 61 GLN B O 1
ATOM 1940 N N . GLY B 1 62 ? -1.264 3.076 17.438 1 97.56 62 GLY B N 1
ATOM 1941 C CA . GLY B 1 62 ? -1.259 1.827 16.688 1 97.56 62 GLY B CA 1
ATOM 1942 C C . GLY B 1 62 ? -2.576 1.542 15.992 1 97.56 62 GLY B C 1
ATOM 1943 O O . GLY B 1 62 ? -2.941 0.382 15.789 1 97.56 62 GLY B O 1
ATOM 1944 N N . ARG B 1 63 ? -3.307 2.605 15.688 1 98 63 ARG B N 1
ATOM 1945 C CA . ARG B 1 63 ? -4.602 2.42 15.039 1 98 63 ARG B CA 1
ATOM 1946 C C . ARG B 1 63 ? -4.758 3.357 13.844 1 98 63 ARG B C 1
ATOM 1948 O O . ARG B 1 63 ? -4.309 4.504 13.891 1 98 63 ARG B O 1
ATOM 1955 N N . CYS B 1 64 ? -5.383 2.826 12.859 1 98.5 64 CYS B N 1
ATOM 1956 C CA . CYS B 1 64 ? -5.797 3.725 11.789 1 98.5 64 CYS B CA 1
ATOM 1957 C C . CYS B 1 64 ? -6.691 4.836 12.32 1 98.5 64 CYS B C 1
ATOM 1959 O O . CYS B 1 64 ? -7.707 4.566 12.969 1 98.5 64 CYS B O 1
ATOM 1961 N N . CYS B 1 65 ? -6.43 6.039 11.984 1 98.31 65 CYS B N 1
ATOM 1962 C CA . CYS B 1 65 ? -7.156 7.16 12.57 1 98.31 65 CYS B CA 1
ATOM 1963 C C . CYS B 1 65 ? -8.484 7.387 11.859 1 98.31 65 CYS B C 1
ATOM 1965 O O . CYS B 1 65 ? -9.273 8.242 12.266 1 98.31 65 CYS B O 1
ATOM 1967 N N . VAL B 1 66 ? -8.797 6.586 10.797 1 98.38 66 VAL B N 1
ATOM 1968 C CA . VAL B 1 66 ? -10.039 6.723 10.055 1 98.38 66 VAL B CA 1
ATOM 1969 C C . VAL B 1 66 ? -10.953 5.531 10.344 1 98.38 66 VAL B C 1
ATOM 1971 O O . VAL B 1 66 ? -12.094 5.707 10.766 1 98.38 66 VAL B O 1
ATOM 1974 N N . THR B 1 67 ? -10.422 4.34 10.25 1 97.69 67 THR B N 1
ATOM 1975 C CA . THR B 1 67 ? -11.273 3.156 10.297 1 97.69 67 THR B CA 1
ATOM 1976 C C . THR B 1 67 ? -11.188 2.486 11.664 1 97.69 67 THR B C 1
ATOM 1978 O O . THR B 1 67 ? -12.031 1.654 12.008 1 97.69 67 THR B O 1
ATOM 1981 N N . GLY B 1 68 ? -10.086 2.752 12.383 1 97.5 68 GLY B N 1
ATOM 1982 C CA . GLY B 1 68 ? -9.859 2.104 13.664 1 97.5 68 GLY B CA 1
ATOM 1983 C C . GLY B 1 68 ? -9.117 0.786 13.547 1 97.5 68 GLY B C 1
ATOM 1984 O O . GLY B 1 68 ? -8.867 0.113 14.547 1 97.5 68 GLY B O 1
ATOM 1985 N N . LEU B 1 69 ? -8.703 0.381 12.344 1 98.31 69 LEU B N 1
ATOM 1986 C CA . LEU B 1 69 ? -7.93 -0.84 12.156 1 98.31 69 LEU B CA 1
ATOM 1987 C C . LEU B 1 69 ? -6.734 -0.881 13.102 1 98.31 69 LEU B C 1
ATOM 1989 O O . LEU B 1 69 ? -5.977 0.087 13.188 1 98.31 69 LEU B O 1
ATOM 1993 N N . ALA B 1 70 ? -6.602 -1.988 13.805 1 98.12 70 ALA B N 1
ATOM 1994 C CA . ALA B 1 70 ? -5.559 -2.104 14.82 1 98.12 70 ALA B CA 1
ATOM 1995 C C . ALA B 1 70 ? -4.719 -3.361 14.602 1 98.12 70 ALA B C 1
ATOM 1997 O O . ALA B 1 70 ? -4.512 -4.145 15.531 1 98.12 70 ALA B O 1
ATOM 1998 N N . VAL B 1 71 ? -4.266 -3.592 13.453 1 98.25 71 VAL B N 1
ATOM 1999 C CA . VAL B 1 71 ? -3.297 -4.617 13.086 1 98.25 71 VAL B CA 1
ATOM 2000 C C . VAL B 1 71 ? -2.014 -3.961 12.578 1 98.25 71 VAL B C 1
ATOM 2002 O O . VAL B 1 71 ? -1.93 -3.557 11.414 1 98.25 71 VAL B O 1
ATOM 2005 N N . PRO B 1 72 ? -1.011 -3.869 13.391 1 97.81 72 PRO B N 1
ATOM 2006 C CA . PRO B 1 72 ? 0.165 -3.041 13.117 1 97.81 72 PRO B CA 1
ATOM 2007 C C . PRO B 1 72 ? 0.775 -3.326 11.742 1 97.81 72 PRO B C 1
ATOM 2009 O O . PRO B 1 72 ? 1.104 -2.393 11.008 1 97.81 72 PRO B O 1
ATOM 2012 N N . GLY B 1 73 ? 0.873 -4.582 11.398 1 97.12 73 GLY B N 1
ATOM 2013 C CA . GLY B 1 73 ? 1.504 -4.953 10.141 1 97.12 73 GLY B CA 1
ATOM 2014 C C . GLY B 1 73 ? 0.745 -4.461 8.922 1 97.12 73 GLY B C 1
ATOM 2015 O O . GLY B 1 73 ? 1.304 -4.379 7.824 1 97.12 73 GLY B O 1
ATOM 2016 N N . LEU B 1 74 ? -0.503 -4.051 9.055 1 98.5 74 LEU B N 1
ATOM 2017 C CA . LEU B 1 74 ? -1.337 -3.643 7.934 1 98.5 74 LEU B CA 1
ATOM 2018 C C . LEU B 1 74 ? -1.438 -2.123 7.852 1 98.5 74 LEU B C 1
ATOM 2020 O O . LEU B 1 74 ? -1.941 -1.58 6.867 1 98.5 74 LEU B O 1
ATOM 2024 N N . LEU B 1 75 ? -0.935 -1.47 8.867 1 98.69 75 LEU B N 1
ATOM 2025 C CA . LEU B 1 75 ? -1.058 -0.017 8.914 1 98.69 75 LEU B CA 1
ATOM 2026 C C . LEU B 1 75 ? 0.039 0.652 8.094 1 98.69 75 LEU B C 1
ATOM 2028 O O . LEU B 1 75 ? 1.146 0.123 7.984 1 98.69 75 LEU B O 1
ATOM 2032 N N . ARG B 1 76 ? -0.318 1.777 7.535 1 98.5 76 ARG B N 1
ATOM 2033 C CA . ARG B 1 76 ? 0.586 2.572 6.711 1 98.5 76 ARG B CA 1
ATOM 2034 C C . ARG B 1 76 ? 0.813 3.951 7.32 1 98.5 76 ARG B C 1
ATOM 2036 O O . ARG B 1 76 ? -0.138 4.613 7.742 1 98.5 76 ARG B O 1
ATOM 2043 N N . ALA B 1 77 ? 2.062 4.273 7.434 1 98.19 77 ALA B N 1
ATOM 2044 C CA . ALA B 1 77 ? 2.412 5.652 7.758 1 98.19 77 ALA B CA 1
ATOM 2045 C C . ALA B 1 77 ? 2.281 6.555 6.531 1 98.19 77 ALA B C 1
ATOM 2047 O O . ALA B 1 77 ? 3.096 6.48 5.609 1 98.19 77 ALA B O 1
ATOM 2048 N N . SER B 1 78 ? 1.331 7.41 6.527 1 98.31 78 SER B N 1
ATOM 2049 C CA . SER B 1 78 ? 0.967 8.188 5.348 1 98.31 78 SER B CA 1
ATOM 2050 C C . SER B 1 78 ? 1.325 9.664 5.527 1 98.31 78 SER B C 1
ATOM 2052 O O . SER B 1 78 ? 0.918 10.289 6.508 1 98.31 78 SER B O 1
ATOM 2054 N N . HIS B 1 79 ? 2.107 10.164 4.648 1 98.25 79 HIS B N 1
ATOM 2055 C CA . HIS B 1 79 ? 2.408 11.594 4.664 1 98.25 79 HIS B CA 1
ATOM 2056 C C . HIS B 1 79 ? 1.234 12.414 4.133 1 98.25 79 HIS B C 1
ATOM 2058 O O . HIS B 1 79 ? 0.692 12.102 3.068 1 98.25 79 HIS B O 1
ATOM 2064 N N . ILE B 1 80 ? 0.876 13.422 4.859 1 98.62 80 ILE B N 1
ATOM 2065 C CA . ILE B 1 80 ? -0.132 14.352 4.359 1 98.62 80 ILE B CA 1
ATOM 2066 C C . ILE B 1 80 ? 0.453 15.18 3.219 1 98.62 80 ILE B C 1
ATOM 2068 O O . ILE B 1 80 ? -0.114 15.227 2.125 1 98.62 80 ILE B O 1
ATOM 2072 N N . LYS B 1 81 ? 1.486 15.875 3.529 1 98.44 81 LYS B N 1
ATOM 2073 C CA . LYS B 1 81 ? 2.344 16.438 2.492 1 98.44 81 LYS B CA 1
ATOM 2074 C C . LYS B 1 81 ? 3.42 15.453 2.062 1 98.44 81 LYS B C 1
ATOM 2076 O O . LYS B 1 81 ? 4.242 15.031 2.877 1 98.44 81 LYS B O 1
ATOM 2081 N N . PRO B 1 82 ? 3.436 15.117 0.793 1 97.88 82 PRO B N 1
ATOM 2082 C CA . PRO B 1 82 ? 4.355 14.078 0.328 1 97.88 82 PRO B CA 1
ATOM 2083 C C . PRO B 1 82 ? 5.812 14.383 0.671 1 97.88 82 PRO B C 1
ATOM 2085 O O . PRO B 1 82 ? 6.242 15.539 0.59 1 97.88 82 PRO B O 1
ATOM 2088 N N . TRP B 1 83 ? 6.547 13.328 0.961 1 94.44 83 TRP B N 1
ATOM 2089 C CA . TRP B 1 83 ? 7.953 13.367 1.358 1 94.44 83 TRP B CA 1
ATOM 2090 C C . TRP B 1 83 ? 8.766 14.227 0.398 1 94.44 83 TRP B C 1
ATOM 2092 O O . TRP B 1 83 ? 9.516 15.109 0.827 1 94.44 83 TRP B O 1
ATOM 2102 N N . ALA B 1 84 ? 8.555 14 -0.891 1 93.25 84 ALA B N 1
ATOM 2103 C CA . ALA B 1 84 ? 9.352 14.648 -1.924 1 93.25 84 ALA B CA 1
ATOM 2104 C C . ALA B 1 84 ? 9.039 16.141 -2.004 1 93.25 84 ALA B C 1
ATOM 2106 O O . ALA B 1 84 ? 9.82 16.922 -2.557 1 93.25 84 ALA B O 1
ATOM 2107 N N . LYS B 1 85 ? 7.926 16.562 -1.487 1 97.06 85 LYS B N 1
ATOM 2108 C CA . LYS B 1 85 ? 7.504 17.953 -1.58 1 97.06 85 LYS B CA 1
ATOM 2109 C C . LYS B 1 85 ? 7.805 18.703 -0.288 1 97.06 85 LYS B C 1
ATOM 2111 O O . LYS B 1 85 ? 7.574 19.922 -0.199 1 97.06 85 LYS B O 1
ATOM 2116 N N . CYS B 1 86 ? 8.266 18 0.694 1 96.31 86 CYS B N 1
ATOM 2117 C CA . CYS B 1 86 ? 8.695 18.625 1.935 1 96.31 86 CYS B CA 1
ATOM 2118 C C . CYS B 1 86 ? 9.984 19.422 1.728 1 96.31 86 CYS B C 1
ATOM 2120 O O . CYS B 1 86 ? 10.844 19.016 0.947 1 96.31 86 CYS B O 1
ATOM 2122 N N . GLN B 1 87 ? 10.133 20.438 2.52 1 95.5 87 GLN B N 1
ATOM 2123 C CA . GLN B 1 87 ? 11.242 21.359 2.305 1 95.5 87 GLN B CA 1
ATOM 2124 C C . GLN B 1 87 ? 12.383 21.078 3.281 1 95.5 87 GLN B C 1
ATOM 2126 O O . GLN B 1 87 ? 13.445 21.688 3.186 1 95.5 87 GLN B O 1
ATOM 2131 N N . SER B 1 88 ? 12.195 20.25 4.262 1 94.69 88 SER B N 1
ATOM 2132 C CA . SER B 1 88 ? 13.211 19.969 5.266 1 94.69 88 SER B CA 1
ATOM 2133 C C . SER B 1 88 ? 12.984 18.594 5.902 1 94.69 88 SER B C 1
ATOM 2135 O O . SER B 1 88 ? 11.891 18.031 5.797 1 94.69 88 SER B O 1
ATOM 2137 N N . ASP B 1 89 ? 13.977 18.109 6.559 1 92.62 89 ASP B N 1
ATOM 2138 C CA . ASP B 1 89 ? 13.859 16.859 7.301 1 92.62 89 ASP B CA 1
ATOM 2139 C C . ASP B 1 89 ? 12.852 17 8.445 1 92.62 89 ASP B C 1
ATOM 2141 O O . ASP B 1 89 ? 12.148 16.031 8.766 1 92.62 89 ASP B O 1
ATOM 2145 N N . ASP B 1 90 ? 12.836 18.141 9.062 1 94.31 90 ASP B N 1
ATOM 2146 C CA . ASP B 1 90 ? 11.859 18.391 10.125 1 94.31 90 ASP B CA 1
ATOM 2147 C C . ASP B 1 90 ? 10.438 18.203 9.602 1 94.31 90 ASP B C 1
ATOM 2149 O O . ASP B 1 90 ? 9.602 17.594 10.273 1 94.31 90 ASP B O 1
ATOM 2153 N N . GLU B 1 91 ? 10.203 18.703 8.422 1 95.69 91 GLU B N 1
ATOM 2154 C CA . GLU B 1 91 ? 8.891 18.547 7.805 1 95.69 91 GLU B CA 1
ATOM 2155 C C . GLU B 1 91 ? 8.609 17.094 7.449 1 95.69 91 GLU B C 1
ATOM 2157 O O . GLU B 1 91 ? 7.512 16.594 7.695 1 95.69 91 GLU B O 1
ATOM 2162 N N . ARG B 1 92 ? 9.578 16.453 6.902 1 96.06 92 ARG B N 1
ATOM 2163 C CA . ARG B 1 92 ? 9.453 15.062 6.48 1 96.06 92 ARG B CA 1
ATOM 2164 C C . ARG B 1 92 ? 9.133 14.156 7.664 1 96.06 92 ARG B C 1
ATOM 2166 O O . ARG B 1 92 ? 8.383 13.188 7.531 1 96.06 92 ARG B O 1
ATOM 2173 N N . LEU B 1 93 ? 9.641 14.516 8.789 1 95.88 93 LEU B N 1
ATOM 2174 C CA . LEU B 1 93 ? 9.547 13.602 9.914 1 95.88 93 LEU B CA 1
ATOM 2175 C C . LEU B 1 93 ? 8.617 14.156 10.992 1 95.88 93 LEU B C 1
ATOM 2177 O O . LEU B 1 93 ? 8.594 13.648 12.117 1 95.88 93 LEU B O 1
ATOM 2181 N N . ASP B 1 94 ? 7.91 15.219 10.672 1 95.94 94 ASP B N 1
ATOM 2182 C CA . ASP B 1 94 ? 6.914 15.789 11.578 1 95.94 94 ASP B CA 1
ATOM 2183 C C . ASP B 1 94 ? 5.727 14.844 11.75 1 95.94 94 ASP B C 1
ATOM 2185 O O . ASP B 1 94 ? 5.07 14.477 10.773 1 95.94 94 ASP B O 1
ATOM 2189 N N . VAL B 1 95 ? 5.445 14.469 12.93 1 96.25 95 VAL B N 1
ATOM 2190 C CA . VAL B 1 95 ? 4.355 13.547 13.227 1 96.25 95 VAL B CA 1
ATOM 2191 C C . VAL B 1 95 ? 3.025 14.156 12.789 1 96.25 95 VAL B C 1
ATOM 2193 O O . VAL B 1 95 ? 2.094 13.43 12.43 1 96.25 95 VAL B O 1
ATOM 2196 N N . PHE B 1 96 ? 2.92 15.445 12.734 1 97.25 96 PHE B N 1
ATOM 2197 C CA . PHE B 1 96 ? 1.676 16.109 12.359 1 97.25 96 PHE B CA 1
ATOM 2198 C C . PHE B 1 96 ? 1.519 16.156 10.844 1 97.25 96 PHE B C 1
ATOM 2200 O O . PHE B 1 96 ? 0.44 16.469 10.336 1 97.25 96 PHE B O 1
ATOM 2207 N N . ASN B 1 97 ? 2.557 15.859 10.125 1 97.81 97 ASN B N 1
ATOM 2208 C CA . ASN B 1 97 ? 2.453 15.633 8.688 1 97.81 97 ASN B CA 1
ATOM 2209 C C . ASN B 1 97 ? 2.092 14.18 8.375 1 97.81 97 ASN B C 1
ATOM 2211 O O . ASN B 1 97 ? 2.5 13.648 7.34 1 97.81 97 ASN B O 1
ATOM 2215 N N . GLY B 1 98 ? 1.448 13.539 9.273 1 97.88 98 GLY B N 1
ATOM 2216 C CA . GLY B 1 98 ? 1.253 12.117 9.016 1 97.88 98 GLY B CA 1
ATOM 2217 C C . GLY B 1 98 ? -0.026 11.57 9.617 1 97.88 98 GLY B C 1
ATOM 2218 O O . GLY B 1 98 ? -0.472 12.039 10.672 1 97.88 98 GLY B O 1
ATOM 2219 N N . PHE B 1 99 ? -0.556 10.625 9 1 98.31 99 PHE B N 1
ATOM 2220 C CA . PHE B 1 99 ? -1.656 9.797 9.477 1 98.31 99 PHE B CA 1
ATOM 2221 C C . PHE B 1 99 ? -1.271 8.32 9.445 1 98.31 99 PHE B C 1
ATOM 2223 O O . PHE B 1 99 ? -0.462 7.898 8.617 1 98.31 99 PHE B O 1
ATOM 2230 N N . LEU B 1 100 ? -1.708 7.621 10.391 1 98.12 100 LEU B N 1
ATOM 2231 C CA . LEU B 1 100 ? -1.662 6.164 10.328 1 98.12 100 LEU B CA 1
ATOM 2232 C C . LEU B 1 100 ? -2.945 5.605 9.727 1 98.12 100 LEU B C 1
ATOM 2234 O O . LEU B 1 100 ? -4.027 5.77 10.289 1 98.12 100 LEU B O 1
ATOM 2238 N N . LEU B 1 101 ? -2.812 4.934 8.555 1 98.69 101 LEU B N 1
ATOM 2239 C CA . LEU B 1 101 ? -4.004 4.625 7.773 1 98.69 101 LEU B CA 1
ATOM 2240 C C . LEU B 1 101 ? -4.035 3.148 7.387 1 98.69 101 LEU B C 1
ATOM 2242 O O . LEU B 1 101 ? -2.988 2.504 7.305 1 98.69 101 LEU B O 1
ATOM 2246 N N . ALA B 1 102 ? -5.254 2.643 7.262 1 98.75 102 ALA B N 1
ATOM 2247 C CA . ALA B 1 102 ? -5.422 1.353 6.598 1 98.75 102 ALA B CA 1
ATOM 2248 C C . ALA B 1 102 ? -4.926 1.407 5.156 1 98.75 102 ALA B C 1
ATOM 2250 O O . ALA B 1 102 ? -4.836 2.484 4.562 1 98.75 102 ALA B O 1
ATOM 2251 N N . PRO B 1 103 ? -4.625 0.262 4.582 1 98.81 103 PRO B N 1
ATOM 2252 C CA . PRO B 1 103 ? -3.977 0.255 3.268 1 98.81 103 PRO B CA 1
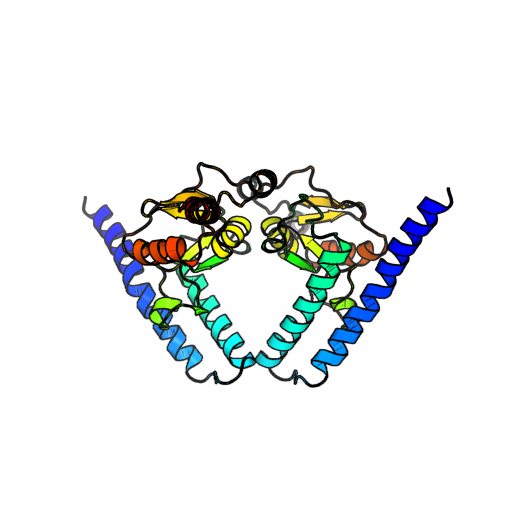ATOM 2253 C C . PRO B 1 103 ? -4.816 0.94 2.191 1 98.81 103 PRO B C 1
ATOM 2255 O O . PRO B 1 103 ? -4.285 1.713 1.389 1 98.81 103 PRO B O 1
ATOM 2258 N N . HIS B 1 104 ? -6.086 0.636 2.133 1 98.81 104 HIS B N 1
ATOM 2259 C CA . HIS B 1 104 ? -6.93 1.213 1.09 1 98.81 104 HIS B CA 1
ATOM 2260 C C . HIS B 1 104 ? -7.172 2.697 1.338 1 98.81 104 HIS B C 1
ATOM 2262 O O . HIS B 1 104 ? -7.238 3.486 0.393 1 98.81 104 HIS B O 1
ATOM 2268 N N . VAL B 1 105 ? -7.238 3.135 2.596 1 98.69 105 VAL B N 1
ATOM 2269 C CA . VAL B 1 105 ? -7.387 4.551 2.916 1 98.69 105 VAL B CA 1
ATOM 2270 C C . VAL B 1 105 ? -6.121 5.309 2.512 1 98.69 105 VAL B C 1
ATOM 2272 O O . VAL B 1 105 ? -6.199 6.383 1.911 1 98.69 105 VAL B O 1
ATOM 2275 N N . ASP B 1 106 ? -5.047 4.703 2.844 1 98.75 106 ASP B N 1
ATOM 2276 C CA . ASP B 1 106 ? -3.764 5.293 2.477 1 98.75 106 ASP B CA 1
ATOM 2277 C C . ASP B 1 106 ? -3.652 5.473 0.964 1 98.75 106 ASP B C 1
ATOM 2279 O O . ASP B 1 106 ? -3.238 6.531 0.489 1 98.75 106 ASP B O 1
ATOM 2283 N N . ALA B 1 107 ? -3.961 4.449 0.217 1 98.75 107 ALA B N 1
ATOM 2284 C CA . ALA B 1 107 ? -3.875 4.516 -1.24 1 98.75 107 ALA B CA 1
ATOM 2285 C C . ALA B 1 107 ? -4.77 5.621 -1.792 1 98.75 107 ALA B C 1
ATOM 2287 O O . ALA B 1 107 ? -4.352 6.391 -2.662 1 98.75 107 ALA B O 1
ATOM 2288 N N . LEU B 1 108 ? -5.984 5.688 -1.294 1 98.81 108 LEU B N 1
ATOM 2289 C CA . LEU B 1 108 ? -6.938 6.707 -1.726 1 98.81 108 LEU B CA 1
ATOM 2290 C C . LEU B 1 108 ? -6.422 8.102 -1.409 1 98.81 108 LEU B C 1
ATOM 2292 O O . LEU B 1 108 ? -6.531 9.016 -2.234 1 98.81 108 LEU B O 1
ATOM 2296 N N . PHE B 1 109 ? -5.898 8.242 -0.21 1 98.75 109 PHE B N 1
ATOM 2297 C CA . PHE B 1 109 ? -5.422 9.539 0.261 1 98.75 109 PHE B CA 1
ATOM 2298 C C . PHE B 1 109 ? -4.164 9.961 -0.493 1 98.75 109 PHE B C 1
ATOM 2300 O O . PHE B 1 109 ? -4.066 11.094 -0.961 1 98.75 109 PHE B O 1
ATOM 2307 N N . ASP B 1 110 ? -3.283 9.023 -0.69 1 97.94 110 ASP B N 1
ATOM 2308 C CA . ASP B 1 110 ? -2.016 9.266 -1.368 1 97.94 110 ASP B CA 1
ATOM 2309 C C . ASP B 1 110 ? -2.238 9.68 -2.822 1 97.94 110 ASP B C 1
ATOM 2311 O O . ASP B 1 110 ? -1.526 10.539 -3.348 1 97.94 110 ASP B O 1
ATOM 2315 N N . ASP B 1 111 ? -3.174 9.086 -3.412 1 97.56 111 ASP B N 1
ATOM 2316 C CA . ASP B 1 111 ? -3.414 9.344 -4.828 1 97.56 111 ASP B CA 1
ATOM 2317 C C . ASP B 1 111 ? -4.453 10.445 -5.02 1 97.56 111 ASP B C 1
ATOM 2319 O O . ASP B 1 111 ? -4.914 10.688 -6.137 1 97.56 111 ASP B O 1
ATOM 2323 N N . GLY B 1 112 ? -4.926 11.008 -3.986 1 98.38 112 GLY B N 1
ATOM 2324 C CA . GLY B 1 112 ? -5.734 12.219 -4.035 1 98.38 112 GLY B CA 1
ATOM 2325 C C . GLY B 1 112 ? -7.203 11.945 -4.305 1 98.38 112 GLY B C 1
ATOM 2326 O O . GLY B 1 112 ? -7.945 12.844 -4.707 1 98.38 112 GLY B O 1
ATOM 2327 N N . TRP B 1 113 ? -7.594 10.758 -4.117 1 98.44 113 TRP B N 1
ATOM 2328 C CA . TRP B 1 113 ? -9 10.43 -4.348 1 98.44 113 TRP B CA 1
ATOM 2329 C C . TRP B 1 113 ? -9.859 10.883 -3.174 1 98.44 113 TRP B C 1
ATOM 2331 O O . TRP B 1 113 ? -11.07 11.055 -3.316 1 98.44 113 TRP B O 1
ATOM 2341 N N . ILE B 1 114 ? -9.188 10.977 -1.985 1 98.5 114 ILE B N 1
ATOM 2342 C CA . ILE B 1 114 ? -9.875 11.508 -0.812 1 98.5 114 ILE B CA 1
ATOM 2343 C C . ILE B 1 114 ? -8.977 12.531 -0.11 1 98.5 114 ILE B C 1
ATOM 2345 O O . ILE B 1 114 ? -7.77 12.57 -0.351 1 98.5 114 ILE B O 1
ATOM 2349 N N . SER B 1 115 ? -9.555 13.289 0.654 1 98.75 115 SER B N 1
ATOM 2350 C CA . SER B 1 115 ? -8.914 14.195 1.604 1 98.75 115 SER B CA 1
ATOM 2351 C C . SER B 1 115 ? -9.797 14.422 2.828 1 98.75 115 SER B C 1
ATOM 2353 O O . SER B 1 115 ? -10.812 13.75 3.002 1 98.75 115 SER B O 1
ATOM 2355 N N . PHE B 1 116 ? -9.344 15.227 3.68 1 98.62 116 PHE B N 1
ATOM 2356 C CA . PHE B 1 116 ? -10.086 15.531 4.891 1 98.62 116 PHE B CA 1
ATOM 2357 C C . PHE B 1 116 ? -10.109 17.031 5.145 1 98.62 116 PHE B C 1
ATOM 2359 O O . PHE B 1 116 ? -9.141 17.734 4.828 1 98.62 116 PHE B O 1
ATOM 2366 N N . SER B 1 117 ? -11.195 17.5 5.699 1 98.25 117 SER B N 1
ATOM 2367 C CA . SER B 1 117 ? -11.305 18.891 6.105 1 98.25 117 SER B CA 1
ATOM 2368 C C . SER B 1 117 ? -10.43 19.188 7.32 1 98.25 117 SER B C 1
ATOM 2370 O O . SER B 1 117 ? -9.828 18.281 7.887 1 98.25 117 SER B O 1
ATOM 2372 N N . ASP B 1 118 ? -10.383 20.469 7.727 1 98 118 ASP B N 1
ATOM 2373 C CA . ASP B 1 118 ? -9.617 20.875 8.906 1 98 118 ASP B CA 1
ATOM 2374 C C . ASP B 1 118 ? -10.188 20.25 10.172 1 98 118 ASP B C 1
ATOM 2376 O O . ASP B 1 118 ? -9.508 20.188 11.195 1 98 118 ASP B O 1
ATOM 2380 N N . GLN B 1 119 ? -11.461 19.828 10.07 1 96.94 119 GLN B N 1
ATOM 2381 C CA . GLN B 1 119 ? -12.109 19.203 11.219 1 96.94 119 GLN B CA 1
ATOM 2382 C C . GLN B 1 119 ? -12.047 17.688 11.125 1 96.94 119 GLN B C 1
ATOM 2384 O O . GLN B 1 119 ? -12.516 16.984 12.023 1 96.94 119 GLN B O 1
ATOM 2389 N N . GLY B 1 120 ? -11.531 17.156 10.023 1 98.31 120 GLY B N 1
ATOM 2390 C CA . GLY B 1 120 ? -11.312 15.727 9.898 1 98.31 120 GLY B CA 1
ATOM 2391 C C . GLY B 1 120 ? -12.398 15.023 9.102 1 98.31 120 GLY B C 1
ATOM 2392 O O . GLY B 1 120 ? -12.375 13.797 8.953 1 98.31 120 GLY B O 1
ATOM 2393 N N . SER B 1 121 ? -13.297 15.828 8.523 1 98.19 121 SER B N 1
ATOM 2394 C CA . SER B 1 121 ? -14.367 15.227 7.734 1 98.19 121 SER B CA 1
ATOM 2395 C C . SER B 1 121 ? -13.867 14.781 6.367 1 98.19 121 SER B C 1
ATOM 2397 O O . SER B 1 121 ? -13.07 15.477 5.73 1 98.19 121 SER B O 1
ATOM 2399 N N . LEU B 1 122 ? -14.438 13.75 5.895 1 98.5 122 LEU B N 1
ATOM 2400 C CA . LEU B 1 122 ? -14.008 13.133 4.641 1 98.5 122 LEU B CA 1
ATOM 2401 C C . LEU B 1 122 ? -14.422 13.992 3.449 1 98.5 122 LEU B C 1
ATOM 2403 O O . LEU B 1 122 ? -15.539 14.508 3.41 1 98.5 122 LEU B O 1
ATOM 2407 N N . LEU B 1 123 ? -13.523 14.156 2.545 1 98.19 123 LEU B N 1
ATOM 2408 C CA . LEU B 1 123 ? -13.766 14.672 1.204 1 98.19 123 LEU B CA 1
ATOM 2409 C C . LEU B 1 123 ? -13.461 13.617 0.149 1 98.19 123 LEU B C 1
ATOM 2411 O O . LEU B 1 123 ? -12.398 12.992 0.176 1 98.19 123 LEU B O 1
ATOM 2415 N N . VAL B 1 124 ? -14.375 13.414 -0.779 1 98.06 124 VAL B N 1
ATOM 2416 C CA . VAL B 1 124 ? -14.18 12.414 -1.827 1 98.06 124 VAL B CA 1
ATOM 2417 C C . VAL B 1 124 ? -14.203 13.094 -3.195 1 98.06 124 VAL B C 1
ATOM 2419 O O . VAL B 1 124 ? -15.086 13.906 -3.477 1 98.06 124 VAL B O 1
ATOM 2422 N N . SER B 1 125 ? -13.25 12.727 -3.953 1 97.94 125 SER B N 1
ATOM 2423 C CA . SER B 1 125 ? -13.203 13.266 -5.309 1 97.94 125 SER B CA 1
ATOM 2424 C C . SER B 1 125 ? -14.383 12.766 -6.141 1 97.94 125 SER B C 1
ATOM 2426 O O . SER B 1 125 ? -14.695 11.57 -6.125 1 97.94 125 SER B O 1
ATOM 2428 N N . ASP B 1 126 ? -14.875 13.625 -6.949 1 95.31 126 ASP B N 1
ATOM 2429 C CA . ASP B 1 126 ? -15.969 13.258 -7.84 1 95.31 126 ASP B CA 1
ATOM 2430 C C . ASP B 1 126 ? -15.477 12.359 -8.977 1 95.31 126 ASP B C 1
ATOM 2432 O O . ASP B 1 126 ? -16.266 11.695 -9.641 1 95.31 126 ASP B O 1
ATOM 2436 N N . ALA B 1 127 ? -14.203 12.367 -9.156 1 95.62 127 ALA B N 1
ATOM 2437 C CA . ALA B 1 127 ? -13.625 11.57 -10.242 1 95.62 127 ALA B CA 1
ATOM 2438 C C . ALA B 1 127 ? -13.531 10.102 -9.844 1 95.62 127 ALA B C 1
ATOM 2440 O O . ALA B 1 127 ? -13.312 9.234 -10.695 1 95.62 127 ALA B O 1
ATOM 2441 N N . LEU B 1 128 ? -13.656 9.805 -8.57 1 97.06 128 LEU B N 1
ATOM 2442 C CA . LEU B 1 128 ? -13.633 8.414 -8.133 1 97.06 128 LEU B CA 1
ATOM 2443 C C . LEU B 1 128 ? -14.922 7.703 -8.516 1 97.06 128 LEU B C 1
ATOM 2445 O O . LEU B 1 128 ? -16 8.062 -8.031 1 97.06 128 LEU B O 1
ATOM 2449 N N . PRO B 1 129 ? -14.797 6.68 -9.328 1 97 129 PRO B N 1
ATOM 2450 C CA . PRO B 1 129 ? -16.016 5.98 -9.742 1 97 129 PRO B CA 1
ATOM 2451 C C . PRO B 1 129 ? -16.781 5.391 -8.562 1 97 129 PRO B C 1
ATOM 2453 O O . PRO B 1 129 ? -16.172 4.914 -7.598 1 97 129 PRO B O 1
ATOM 2456 N N . SER B 1 130 ? -18.094 5.418 -8.711 1 97 130 SER B N 1
ATOM 2457 C CA . SER B 1 130 ? -18.938 4.906 -7.637 1 97 130 SER B CA 1
ATOM 2458 C C . SER B 1 130 ? -18.609 3.453 -7.316 1 97 130 SER B C 1
ATOM 2460 O O . SER B 1 130 ? -18.594 3.061 -6.148 1 97 130 SER B O 1
ATOM 2462 N N . ALA B 1 131 ? -18.328 2.674 -8.32 1 97.69 131 ALA B N 1
ATOM 2463 C CA . ALA B 1 131 ? -18 1.27 -8.109 1 97.69 131 ALA B CA 1
ATOM 2464 C C . ALA B 1 131 ? -16.719 1.137 -7.273 1 97.69 131 ALA B C 1
ATOM 2466 O O . ALA B 1 131 ? -16.641 0.273 -6.395 1 97.69 131 ALA B O 1
ATOM 2467 N N . ALA B 1 132 ? -15.789 1.982 -7.52 1 98.25 132 ALA B N 1
ATOM 2468 C CA . ALA B 1 132 ? -14.539 1.962 -6.766 1 98.25 132 ALA B CA 1
ATOM 2469 C C . ALA B 1 132 ? -14.773 2.33 -5.305 1 98.25 132 ALA B C 1
ATOM 2471 O O . ALA B 1 132 ? -14.188 1.726 -4.402 1 98.25 132 ALA B O 1
ATOM 2472 N N . ARG B 1 133 ? -15.602 3.297 -5.082 1 98 133 ARG B N 1
ATOM 2473 C CA . ARG B 1 133 ? -15.945 3.678 -3.717 1 98 133 ARG B CA 1
ATOM 2474 C C . ARG B 1 133 ? -16.5 2.486 -2.939 1 98 133 ARG B C 1
ATOM 2476 O O . ARG B 1 133 ? -16.094 2.238 -1.803 1 98 133 ARG B O 1
ATOM 2483 N N . THR B 1 134 ? -17.344 1.767 -3.635 1 96.62 134 THR B N 1
ATOM 2484 C CA . THR B 1 134 ? -17.969 0.604 -3.012 1 96.62 134 THR B CA 1
ATOM 2485 C C . THR B 1 134 ? -16.938 -0.496 -2.77 1 96.62 134 THR B C 1
ATOM 2487 O O . THR B 1 134 ? -16.875 -1.065 -1.677 1 96.62 134 THR B O 1
ATOM 2490 N N . GLN B 1 135 ? -16.141 -0.779 -3.723 1 96.75 135 GLN B N 1
ATOM 2491 C CA . GLN B 1 135 ? -15.164 -1.86 -3.658 1 96.75 135 GLN B CA 1
ATOM 2492 C C . GLN B 1 135 ? -14.109 -1.584 -2.592 1 96.75 135 GLN B C 1
ATOM 2494 O O . GLN B 1 135 ? -13.562 -2.514 -1.991 1 96.75 135 GLN B O 1
ATOM 2499 N N . LEU B 1 136 ? -13.875 -0.315 -2.32 1 98.25 136 LEU B N 1
ATOM 2500 C CA . LEU B 1 136 ? -12.844 0.069 -1.355 1 98.25 136 LEU B CA 1
ATOM 2501 C C . LEU B 1 136 ? -13.469 0.378 0.003 1 98.25 136 LEU B C 1
ATOM 2503 O O . LEU B 1 136 ? -12.758 0.727 0.949 1 98.25 136 LEU B O 1
ATOM 2507 N N . GLY B 1 137 ? -14.719 0.301 0.096 1 96.56 137 GLY B N 1
ATOM 2508 C CA . GLY B 1 137 ? -15.422 0.476 1.357 1 96.56 137 GLY B CA 1
ATOM 2509 C C . GLY B 1 137 ? -15.422 1.912 1.848 1 96.56 137 GLY B C 1
ATOM 2510 O O . GLY B 1 137 ? -15.391 2.162 3.055 1 96.56 137 GLY B O 1
ATOM 2511 N N . VAL B 1 138 ? -15.383 2.818 0.965 1 97.81 138 VAL B N 1
ATOM 2512 C CA . VAL B 1 138 ? -15.406 4.219 1.368 1 97.81 138 VAL B CA 1
ATOM 2513 C C . VAL B 1 138 ? -16.734 4.539 2.047 1 97.81 138 VAL B C 1
ATOM 2515 O O . VAL B 1 138 ? -17.797 4.379 1.447 1 97.81 138 VAL B O 1
ATOM 2518 N N . SER B 1 139 ? -16.641 4.953 3.232 1 96.06 139 SER B N 1
ATOM 2519 C CA . SER B 1 139 ? -17.828 5.293 4.016 1 96.06 139 SER B CA 1
ATOM 2520 C C . SER B 1 139 ? -17.922 6.797 4.262 1 96.06 139 SER B C 1
ATOM 2522 O O . SER B 1 139 ? -16.922 7.43 4.633 1 96.06 139 SER B O 1
ATOM 2524 N N . PRO B 1 140 ? -19.109 7.324 4.082 1 93.94 140 PRO B N 1
ATOM 2525 C CA . PRO B 1 140 ? -19.281 8.75 4.379 1 93.94 140 PRO B CA 1
ATOM 2526 C C . PRO B 1 140 ? -19 9.078 5.844 1 93.94 140 PRO B C 1
ATOM 2528 O O . PRO B 1 140 ? -18.812 10.25 6.191 1 93.94 140 PRO B O 1
ATOM 2531 N N . GLU B 1 141 ? -18.969 8.109 6.641 1 95.38 141 GLU B N 1
ATOM 2532 C CA . GLU B 1 141 ? -18.75 8.32 8.07 1 95.38 141 GLU B CA 1
ATOM 2533 C C . GLU B 1 141 ? -17.25 8.391 8.398 1 95.38 141 GLU B C 1
ATOM 2535 O O . GLU B 1 141 ? -16.875 8.68 9.539 1 95.38 141 GLU B O 1
ATOM 2540 N N . TRP B 1 142 ? -16.469 8.125 7.449 1 97.88 142 TRP B N 1
ATOM 2541 C CA . TRP B 1 142 ? -15.031 8.234 7.691 1 97.88 142 TRP B CA 1
ATOM 2542 C C . TRP B 1 142 ? -14.664 9.633 8.164 1 97.88 142 TRP B C 1
ATOM 2544 O O . TRP B 1 142 ? -15.117 10.625 7.594 1 97.88 142 TRP B O 1
ATOM 2554 N N . THR B 1 143 ? -13.961 9.719 9.219 1 98.06 143 THR B N 1
ATOM 2555 C CA . THR B 1 143 ? -13.484 10.969 9.805 1 98.06 143 THR B CA 1
ATOM 2556 C C . THR B 1 143 ? -12.188 10.75 10.57 1 98.06 143 THR B C 1
ATOM 2558 O O . THR B 1 143 ? -11.945 9.656 11.102 1 98.06 143 THR B O 1
ATOM 2561 N N . ILE B 1 144 ? -11.305 11.586 10.461 1 97.69 144 ILE B N 1
ATOM 2562 C CA . ILE B 1 144 ? -10.148 11.562 11.359 1 97.69 144 ILE B CA 1
ATOM 2563 C C . ILE B 1 144 ? -10.516 12.219 12.688 1 97.69 144 ILE B C 1
ATOM 2565 O O . ILE B 1 144 ? -10.844 13.406 12.727 1 97.69 144 ILE B O 1
ATOM 2569 N N . GLN B 1 145 ? -10.344 11.352 13.625 1 88.38 145 GLN B N 1
ATOM 2570 C CA . GLN B 1 145 ? -10.633 11.906 14.945 1 88.38 145 GLN B CA 1
ATOM 2571 C C . GLN B 1 145 ? -9.406 12.594 15.539 1 88.38 145 GLN B C 1
ATOM 2573 O O . GLN B 1 145 ? -8.273 12.203 15.258 1 88.38 145 GLN B O 1
ATOM 2578 N N . ASN B 1 146 ? -9.5 13.617 16.219 1 90.06 146 ASN B N 1
ATOM 2579 C CA . ASN B 1 146 ? -8.469 14.289 17 1 90.06 146 ASN B CA 1
ATOM 2580 C C . ASN B 1 146 ? -7.453 14.984 16.094 1 90.06 146 ASN B C 1
ATOM 2582 O O . ASN B 1 146 ? -6.246 14.891 16.328 1 90.06 146 ASN B O 1
ATOM 2586 N N . VAL B 1 147 ? -7.977 15.531 15.023 1 96.56 147 VAL B N 1
ATOM 2587 C CA . VAL B 1 147 ? -7.117 16.422 14.25 1 96.56 147 VAL B CA 1
ATOM 2588 C C . VAL B 1 147 ? -6.664 17.594 15.117 1 96.56 147 VAL B C 1
ATOM 2590 O O . VAL B 1 147 ? -7.48 18.203 15.805 1 96.56 147 VAL B O 1
ATOM 2593 N N . LYS B 1 148 ? -5.383 17.828 15.141 1 97.12 148 LYS B N 1
ATOM 2594 C CA . LYS B 1 148 ? -4.828 18.953 15.891 1 97.12 148 LYS B CA 1
ATOM 2595 C C . LYS B 1 148 ? -4.531 20.141 14.969 1 97.12 148 LYS B C 1
ATOM 2597 O O . LYS B 1 148 ? -4.367 19.969 13.758 1 97.12 148 LYS B O 1
ATOM 2602 N N . PRO B 1 149 ? -4.434 21.312 15.57 1 97.56 149 PRO B N 1
ATOM 2603 C CA . PRO B 1 149 ? -4.113 22.484 14.758 1 97.56 149 PRO B CA 1
ATOM 2604 C C . PRO B 1 149 ? -2.836 22.312 13.938 1 97.56 149 PRO B C 1
ATOM 2606 O O . PRO B 1 149 ? -2.748 22.812 12.812 1 97.56 149 PRO B O 1
ATOM 2609 N N . ALA B 1 150 ? -1.906 21.547 14.422 1 97.62 150 ALA B N 1
ATOM 2610 C CA . ALA B 1 150 ? -0.625 21.344 13.75 1 97.62 150 ALA B CA 1
ATOM 2611 C C . ALA B 1 150 ? -0.793 20.516 12.484 1 97.62 150 ALA B C 1
ATOM 2613 O O . ALA B 1 150 ? 0.073 20.531 11.602 1 97.62 150 ALA B O 1
ATOM 2614 N N . HIS B 1 151 ? -1.904 19.797 12.359 1 98.12 151 HIS B N 1
ATOM 2615 C CA . HIS B 1 151 ? -2.184 19.016 11.156 1 98.12 151 HIS B CA 1
ATOM 2616 C C . HIS B 1 151 ? -2.697 19.906 10.031 1 98.12 151 HIS B C 1
ATOM 2618 O O . HIS B 1 151 ? -2.566 19.562 8.852 1 98.12 151 HIS B O 1
ATOM 2624 N N . VAL B 1 152 ? -3.256 21 10.367 1 98.5 152 VAL B N 1
ATOM 2625 C CA . VAL B 1 152 ? -4.125 21.766 9.477 1 98.5 152 VAL B CA 1
ATOM 2626 C C . VAL B 1 152 ? -3.318 22.297 8.297 1 98.5 152 VAL B C 1
ATOM 2628 O O . VAL B 1 152 ? -3.738 22.172 7.145 1 98.5 152 VAL B O 1
ATOM 2631 N N . PRO B 1 153 ? -2.104 22.891 8.484 1 98.44 153 PRO B N 1
ATOM 2632 C CA . PRO B 1 153 ? -1.359 23.375 7.316 1 98.44 153 PRO B CA 1
ATOM 2633 C C . PRO B 1 153 ? -1.049 22.25 6.324 1 98.44 153 PRO B C 1
ATOM 2635 O O . PRO B 1 153 ? -1.061 22.469 5.109 1 98.44 153 PRO B O 1
ATOM 2638 N N . TYR B 1 154 ? -0.802 21.094 6.797 1 98.56 154 TYR B N 1
ATOM 2639 C CA . TYR B 1 154 ? -0.54 19.953 5.918 1 98.56 154 TYR B CA 1
ATOM 2640 C C . TYR B 1 154 ? -1.806 19.531 5.184 1 98.56 154 TYR B C 1
ATOM 2642 O O . TYR B 1 154 ? -1.764 19.203 3.996 1 98.56 154 TYR B O 1
ATOM 2650 N N . LEU B 1 155 ? -2.893 19.531 5.895 1 98.75 155 LEU B N 1
ATOM 2651 C CA . LEU B 1 155 ? -4.16 19.188 5.266 1 98.75 155 LEU B CA 1
ATOM 2652 C C . LEU B 1 155 ? -4.531 20.203 4.184 1 98.75 155 LEU B C 1
ATOM 2654 O O . LEU B 1 155 ? -5.012 19.812 3.115 1 98.75 155 LEU B O 1
ATOM 2658 N N . MET B 1 156 ? -4.309 21.438 4.512 1 98.69 156 MET B N 1
ATOM 2659 C CA . MET B 1 156 ? -4.547 22.484 3.516 1 98.69 156 MET B CA 1
ATOM 2660 C C . MET B 1 156 ? -3.701 22.25 2.268 1 98.69 156 MET B C 1
ATOM 2662 O O . MET B 1 156 ? -4.195 22.359 1.146 1 98.69 156 MET B O 1
ATOM 2666 N N . PHE B 1 157 ? -2.465 21.938 2.469 1 98.69 157 PHE B N 1
ATOM 2667 C CA . PHE B 1 157 ? -1.59 21.625 1.346 1 98.69 157 PHE B CA 1
ATOM 2668 C C . PHE B 1 157 ? -2.15 20.453 0.535 1 98.69 157 PHE B C 1
ATOM 2670 O O . PHE B 1 157 ? -2.203 20.516 -0.695 1 98.69 157 PHE B O 1
ATOM 2677 N N . HIS B 1 158 ? -2.531 19.391 1.181 1 98.75 158 HIS B N 1
ATOM 2678 C CA . HIS B 1 158 ? -3.045 18.203 0.501 1 98.75 158 HIS B CA 1
ATOM 2679 C C . HIS B 1 158 ? -4.27 18.531 -0.343 1 98.75 158 HIS B C 1
ATOM 2681 O O . HIS B 1 158 ? -4.367 18.109 -1.497 1 98.75 158 HIS B O 1
ATOM 2687 N N . ARG B 1 159 ? -5.195 19.281 0.237 1 98.38 159 ARG B N 1
ATOM 2688 C CA . ARG B 1 159 ? -6.402 19.672 -0.488 1 98.38 159 ARG B CA 1
ATOM 2689 C C . ARG B 1 159 ? -6.066 20.547 -1.692 1 98.38 159 ARG B C 1
ATOM 2691 O O . ARG B 1 159 ? -6.699 20.422 -2.744 1 98.38 159 ARG B O 1
ATOM 2698 N N . ALA B 1 160 ? -5.047 21.344 -1.594 1 98 160 ALA B N 1
ATOM 2699 C CA . ALA B 1 160 ? -4.711 22.312 -2.639 1 98 160 ALA B CA 1
ATOM 2700 C C . ALA B 1 160 ? -3.898 21.656 -3.752 1 98 160 ALA B C 1
ATOM 2702 O O . ALA B 1 160 ? -4.051 22 -4.926 1 98 160 ALA B O 1
ATOM 2703 N N . ASN B 1 161 ? -3.068 20.672 -3.387 1 98.06 161 ASN B N 1
ATOM 2704 C CA . ASN B 1 161 ? -2.055 20.25 -4.348 1 98.06 161 ASN B CA 1
ATOM 2705 C C . ASN B 1 161 ? -2.215 18.781 -4.719 1 98.06 161 ASN B C 1
ATOM 2707 O O . ASN B 1 161 ? -1.729 18.344 -5.766 1 98.06 161 ASN B O 1
ATOM 2711 N N . GLU B 1 162 ? -2.818 18.016 -3.84 1 98 162 GLU B N 1
ATOM 2712 C CA . GLU B 1 162 ? -2.846 16.578 -4.051 1 98 162 GLU B CA 1
ATOM 2713 C C . GLU B 1 162 ? -4.258 16.094 -4.375 1 98 162 GLU B C 1
ATOM 2715 O O . GLU B 1 162 ? -4.441 15.219 -5.219 1 98 162 GLU B O 1
ATOM 2720 N N . PHE B 1 163 ? -5.285 16.656 -3.725 1 98.25 163 PHE B N 1
ATOM 2721 C CA . PHE B 1 163 ? -6.676 16.25 -3.854 1 98.25 163 PHE B CA 1
ATOM 2722 C C . PHE B 1 163 ? -7.176 16.469 -5.277 1 98.25 163 PHE B C 1
ATOM 2724 O O . PHE B 1 163 ? -6.973 17.531 -5.852 1 98.25 163 PHE B O 1
ATOM 2731 N N . ARG B 1 164 ? -7.723 15.367 -5.898 1 96.25 164 ARG B N 1
ATOM 2732 C CA . ARG B 1 164 ? -8.273 15.438 -7.25 1 96.25 164 ARG B CA 1
ATOM 2733 C C . ARG B 1 164 ? -9.625 16.156 -7.254 1 96.25 164 ARG B C 1
ATOM 2735 O O . ARG B 1 164 ? -10.656 15.531 -6.977 1 96.25 164 ARG B O 1
ATOM 2742 N N . LYS B 1 165 ? -9.602 17.422 -7.488 1 85.56 165 LYS B N 1
ATOM 2743 C CA . LYS B 1 165 ? -10.812 18.234 -7.48 1 85.56 165 LYS B CA 1
ATOM 2744 C C . LYS B 1 165 ? -11.648 18 -8.734 1 85.56 165 LYS B C 1
ATOM 2746 O O . LYS B 1 165 ? -11.125 17.516 -9.75 1 85.56 165 LYS B O 1
ATOM 2751 N N . ASP B 1 166 ? -12.922 17.984 -8.719 1 68.06 166 ASP B N 1
ATOM 2752 C CA . ASP B 1 166 ? -13.812 17.875 -9.875 1 68.06 166 ASP B CA 1
ATOM 2753 C C . ASP B 1 166 ? -13.359 18.812 -10.992 1 68.06 166 ASP B C 1
ATOM 2755 O O . ASP B 1 166 ? -12.883 19.922 -10.734 1 68.06 166 ASP B O 1
ATOM 2759 N N . SER B 1 167 ? -12.695 18.203 -12.039 1 53.47 167 SER B N 1
ATOM 2760 C CA . SER B 1 167 ? -12.492 18.984 -13.242 1 53.47 167 SER B CA 1
ATOM 2761 C C . SER B 1 167 ? -13.789 19.672 -13.68 1 53.47 167 SER B C 1
ATOM 2763 O O . SER B 1 167 ? -13.945 20.016 -14.852 1 53.47 167 SER B O 1
ATOM 2765 N N . LEU B 1 168 ? -14.922 19.578 -13.141 1 43.91 168 LEU B N 1
ATOM 2766 C CA . LEU B 1 168 ? -16 20.266 -13.836 1 43.91 168 LEU B CA 1
ATOM 2767 C C . LEU B 1 168 ? -15.617 21.703 -14.148 1 43.91 168 LEU B C 1
ATOM 2769 O O . LEU B 1 168 ? -16.25 22.359 -14.984 1 43.91 168 LEU B O 1
ATOM 2773 N N . PHE B 1 169 ? -14.82 22.406 -13.438 1 42.47 169 PHE B N 1
ATOM 2774 C CA . PHE B 1 169 ? -14.656 23.812 -13.758 1 42.47 169 PHE B CA 1
ATOM 2775 C C . PHE B 1 169 ? -13.852 23.984 -15.039 1 42.47 169 PHE B C 1
ATOM 2777 O O . PHE B 1 169 ? -13.688 25.109 -15.523 1 42.47 169 PHE B O 1
ATOM 2784 N N . ALA B 1 170 ? -13.117 23.062 -15.531 1 38.62 170 ALA B N 1
ATOM 2785 C CA . ALA B 1 170 ? -12.438 23.375 -16.781 1 38.62 170 ALA B CA 1
ATOM 2786 C C . ALA B 1 170 ? -13.438 23.516 -17.938 1 38.62 170 ALA B C 1
ATOM 2788 O O . ALA B 1 170 ? -13.094 24 -19.016 1 38.62 170 ALA B O 1
ATOM 2789 N N . ARG B 1 171 ? -14.562 22.75 -17.984 1 38.59 171 ARG B N 1
ATOM 2790 C CA . ARG B 1 171 ? -15.445 22.906 -19.141 1 38.59 171 ARG B CA 1
ATOM 2791 C C . ARG B 1 171 ? -16.172 24.25 -19.094 1 38.59 171 ARG B C 1
ATOM 2793 O O . ARG B 1 171 ? -16.812 24.656 -20.062 1 38.59 171 ARG B O 1
ATOM 2800 N N . ARG B 1 172 ? -16.469 24.812 -18 1 39.59 172 ARG B N 1
ATOM 2801 C CA . ARG B 1 172 ? -17.297 26 -18.062 1 39.59 172 ARG B CA 1
ATOM 2802 C C . ARG B 1 172 ? -16.531 27.172 -18.672 1 39.59 172 ARG B C 1
ATOM 2804 O O . ARG B 1 172 ? -17.141 28.156 -19.109 1 39.59 172 ARG B O 1
ATOM 2811 N N . GLU B 1 173 ? -15.188 27.234 -18.578 1 39.59 173 GLU B N 1
ATOM 2812 C CA . GLU B 1 173 ? -14.57 28.453 -19.078 1 39.59 173 GLU B CA 1
ATOM 2813 C C . GLU B 1 173 ? -14.508 28.453 -20.609 1 39.59 173 GLU B C 1
ATOM 2815 O O . GLU B 1 173 ? -14.25 29.484 -21.219 1 39.59 173 GLU B O 1
ATOM 2820 N N . GLY B 1 174 ? -14.516 27.266 -21.234 1 38.41 174 GLY B N 1
ATOM 2821 C CA . GLY B 1 174 ? -14.359 27.344 -22.672 1 38.41 174 GLY B CA 1
ATOM 2822 C C . GLY B 1 174 ? -15.586 27.891 -23.375 1 38.41 174 GLY B C 1
ATOM 2823 O O . GLY B 1 174 ? -15.578 28.094 -24.594 1 38.41 174 GLY B O 1
ATOM 2824 N N . SER B 1 175 ? -16.719 27.578 -22.797 1 39.62 175 SER B N 1
ATOM 2825 C CA . SER B 1 175 ? -17.891 27.922 -23.594 1 39.62 175 SER B CA 1
ATOM 2826 C C . SER B 1 175 ? -18.188 29.406 -23.516 1 39.62 175 SER B C 1
ATOM 2828 O O . SER B 1 175 ? -19.109 29.906 -24.172 1 39.62 175 SER B O 1
ATOM 2830 N N . LYS B 1 176 ? -17.562 30.156 -22.594 1 40.97 176 LYS B N 1
ATOM 2831 C CA . LYS B 1 176 ? -17.969 31.562 -22.531 1 40.97 176 LYS B CA 1
ATOM 2832 C C . LYS B 1 176 ? -17.406 32.344 -23.719 1 40.97 176 LYS B C 1
ATOM 2834 O O . LYS B 1 176 ? -17.734 33.531 -23.891 1 40.97 176 LYS B O 1
ATOM 2839 N N . GLU B 1 177 ? -16.344 31.719 -24.391 1 37.88 177 GLU B N 1
ATOM 2840 C CA . GLU B 1 177 ? -15.727 32.625 -25.359 1 37.88 177 GLU B CA 1
ATOM 2841 C C . GLU B 1 177 ? -16.562 32.75 -26.625 1 37.88 177 GLU B C 1
ATOM 2843 O O . GLU B 1 177 ? -16.25 33.562 -27.5 1 37.88 177 GLU B O 1
ATOM 2848 N N . GLU B 1 178 ? -17.469 31.781 -26.781 1 36.38 178 GLU B N 1
ATOM 2849 C CA . GLU B 1 178 ? -17.969 31.891 -28.156 1 36.38 178 GLU B CA 1
ATOM 2850 C C . GLU B 1 178 ? -18.984 33.031 -28.297 1 36.38 178 GLU B C 1
ATOM 2852 O O . GLU B 1 178 ? -19.375 33.375 -29.406 1 36.38 178 GLU B O 1
ATOM 2857 N N . THR B 1 179 ? -19.609 33.312 -27.156 1 35.16 179 THR B N 1
ATOM 2858 C CA . THR B 1 179 ? -20.75 34.188 -27.484 1 35.16 179 THR B CA 1
ATOM 2859 C C . THR B 1 179 ? -20.328 35.656 -27.469 1 35.16 179 THR B C 1
ATOM 2861 O O . THR B 1 179 ? -21.156 36.531 -27.688 1 35.16 179 THR B O 1
ATOM 2864 N N . ALA B 1 180 ? -19.016 36 -27.391 1 26.56 180 ALA B N 1
ATOM 2865 C CA . ALA B 1 180 ? -18.766 37.406 -27.516 1 26.56 180 ALA B CA 1
ATOM 2866 C C . ALA B 1 180 ? -18.578 37.812 -28.984 1 26.56 180 ALA B C 1
ATOM 2868 O O . ALA B 1 180 ? -17.953 37.094 -29.75 1 26.56 180 ALA B O 1
#

Secondary structure (DSSP, 8-state):
-HHHHHHHHHHHHHHHHHHHHHHHHHHHHHTTS--SSHHHHHHHHHHHHHHHHHHHHHHTTTS-TTT----GGG-EEEESS-GGG-SSHHHHT-GGGEEEE-HHHHHHHHTTSEEE-TT-BEEE-TTS-HHHHHHTT--TT-B-TT--GGGHHHHHHIIIIIS---TTHHHHHHSSSTT-/-HHHHHHHHHHHHHHHHHHHHHHHHHHHHHTTS--SSHHHHHHHHHHHHHHHHHHHHHHTTTS-TTT----GGG-EEEESS-GGG-SSHHHHT-GGGEEEE-HHHHHHHHTTSEEE-TT-BEEE-TTS-HHHHHHTT--TT-B-TT--GGGHHHHHHIIIIIS---THHHHHTTSTTTT-

Sequence (360 aa):
MDQLYVVLQRASAIARTVPNRVADQFRRAKKHLPQTTEAERLVVQRVGQDLYRSALMDYWQGRCCVTGLAVPGLLRASHIKPWAKCQSDDERLDVFNGFLLAPHVDALFDDGWISFSDQGSLLVSDALPSAARTQLGVSPEWTIQNVKPAHVPYLMFHRANEFRKDSLFARREGSKEETAMDQLYVVLQRASAIARTVPNRVADQFRRAKKHLPQTTEAERLVVQRVGQDLYRSALMDYWQGRCCVTGLAVPGLLRASHIKPWAKCQSDDERLDVFNGFLLAPHVDALFDDGWISFSDQGSLLVSDALPSAARTQLGVSPEWTIQNVKPAHVPYLMFHRANEFRKDSLFARREGSKEETA

pLDDT: mean 84.97, std 21.27, range [26.3, 98.81]

Nearest PDB structures (foldseek):
  6yex-assembly1_B  TM=7.672E-01  e=5.201E-10  Vibrio campbellii
  6yjb-assembly1_A  TM=7.538E-01  e=4.364E-10  Vibrio campbellii
  6ghs-assembly1_A-2  TM=6.372E-01  e=3.559E-03  Thermocrispum agreste
  6yex-assembly1_B  TM=7.673E-01  e=3.795E-10  Vibrio campbellii
  6yjb-assembly1_A  TM=7.533E-01  e=3.185E-10  Vibrio campbellii

Foldseek 3Di:
DVVVVVVVVVLVVLQPVLLVVLLVVLCVVCVPQDDPDPVSVVVSVVSSLVSLLVSLCVNCVQAFQWPRDRDNVQKHWAFLADLVRDDDSSNNNRSLRTTTHGPLVRVCLQQQQWAAAQQFFIDGAPPDDPVNCVVSVPDNRTGGPPNDPSNHVSRVVSVVPRHDHPVPVVVVVVVVPPVD/DVVVVVVVVVLVVCQVVLLVVLLVVLCVVCVPQDDPDPVSVVVSVVSSLVSLLVSLCVNCVQAFQWPRDRDNVQKHWAFLADLVRDDDSSNNNRSLRTTTHGPLVRVCLQQQQWAAAQQFFIDGAPPDDPVNCVVSVPDNRTGGPPNDPSNHVSRVVSVVPRHRHPVPVVVVVVVVPPPD